Protein AF-A0A7S1FXY2-F1 (afdb_monomer)

Secondary structure (DSSP, 8-state):
-HHHHHHHHHHHHHHHHHHHHGGGT-HHHHHS--TTTTTTTTTSTT------------------HHHHHHHHHHHHHHHHHHHHHHHHHHHHHHHHHHHHHHHHHHHHHHS---TTHHHHHHHHHHHHHHHHHHTTS-HHHHHHHHHHHHHHHHHHHHHHHHHHHHT--HHHHHHHHHHHHHHHHHHHHHHHHHHHHHHHHHHHHHHHHH-TTS--SS-HHHHHHHHHHHHTHHHHHHHHHHHHS-TTTHHHHHHHHHHHHHHHHHHHHHHHHHHHHHHHHHHHHT--

pLDDT: mean 75.74, std 15.09, range [27.36, 92.62]

InterPro domains:
  IPR008537 Protein of unknown function DUF819 [PF05684] (66-279)
  IPR008537 Protein of unknown function DUF819 [PTHR34289] (3-278)

Structure (mmCIF, N/CA/C/O backbone):
data_AF-A0A7S1FXY2-F1
#
_entry.id   AF-A0A7S1FXY2-F1
#
loop_
_atom_site.group_PDB
_atom_site.id
_atom_site.type_symbol
_atom_site.label_atom_id
_atom_site.label_alt_id
_atom_site.label_comp_id
_atom_site.label_asym_id
_atom_site.label_entity_id
_atom_site.label_seq_id
_atom_site.pdbx_PDB_ins_code
_atom_site.Cartn_x
_atom_site.Cartn_y
_atom_site.Cartn_z
_atom_site.occupancy
_atom_site.B_iso_or_equiv
_atom_site.auth_seq_id
_atom_site.auth_comp_id
_atom_site.auth_asym_id
_atom_site.auth_atom_id
_atom_site.pdbx_PDB_model_num
ATOM 1 N N . MET A 1 1 ? -7.552 -3.890 20.980 1.00 56.50 1 MET A N 1
ATOM 2 C CA . MET A 1 1 ? -7.902 -3.467 19.602 1.00 56.50 1 MET A CA 1
ATOM 3 C C . MET A 1 1 ? -6.697 -3.586 18.676 1.00 56.50 1 MET A C 1
ATOM 5 O O . MET A 1 1 ? -6.728 -4.483 17.852 1.00 56.50 1 MET A O 1
ATOM 9 N N . ALA A 1 2 ? -5.612 -2.818 18.868 1.00 64.19 2 ALA A N 1
ATOM 10 C CA . ALA A 1 2 ? -4.403 -2.902 18.023 1.00 64.19 2 ALA A CA 1
ATOM 11 C C . ALA A 1 2 ? -3.825 -4.329 17.881 1.00 64.19 2 ALA A C 1
ATOM 13 O O . ALA A 1 2 ? -3.488 -4.762 16.789 1.00 64.19 2 ALA A O 1
ATOM 14 N N . ALA A 1 3 ? -3.802 -5.105 18.967 1.00 67.31 3 ALA A N 1
ATOM 15 C CA . ALA A 1 3 ? -3.366 -6.501 18.939 1.00 67.31 3 ALA A CA 1
ATOM 16 C C . ALA A 1 3 ? -4.210 -7.419 18.034 1.00 67.31 3 ALA A C 1
ATOM 18 O O . ALA A 1 3 ? -3.674 -8.283 17.344 1.00 67.31 3 ALA A O 1
ATOM 19 N N . ALA A 1 4 ? -5.533 -7.230 18.035 1.00 70.31 4 ALA A N 1
ATOM 20 C CA . ALA A 1 4 ? -6.444 -8.019 17.211 1.00 70.31 4 ALA A CA 1
ATOM 21 C C . ALA A 1 4 ? -6.319 -7.627 15.734 1.00 70.31 4 ALA A C 1
ATOM 23 O O . ALA A 1 4 ? -6.354 -8.499 14.873 1.00 70.31 4 ALA A O 1
ATOM 24 N N . ASP A 1 5 ? -6.109 -6.338 15.462 1.00 72.62 5 ASP A N 1
ATOM 25 C CA . ASP A 1 5 ? -5.842 -5.816 14.121 1.00 72.62 5 ASP A CA 1
ATOM 26 C C . ASP A 1 5 ? -4.558 -6.421 13.528 1.00 72.62 5 ASP A C 1
ATOM 28 O O . ASP A 1 5 ? -4.585 -6.990 12.440 1.00 72.62 5 ASP A O 1
ATOM 32 N N . VAL A 1 6 ? -3.460 -6.452 14.295 1.00 76.31 6 VAL A N 1
ATOM 33 C CA . VAL A 1 6 ? -2.202 -7.095 13.866 1.00 76.31 6 VAL A CA 1
ATOM 34 C C . VAL A 1 6 ? -2.378 -8.598 13.617 1.00 76.31 6 VAL A C 1
ATOM 36 O O . VAL A 1 6 ? -1.889 -9.112 12.609 1.00 76.31 6 VAL A O 1
ATOM 39 N N . ALA A 1 7 ? -3.098 -9.313 14.489 1.00 74.81 7 ALA A N 1
ATOM 40 C CA . ALA A 1 7 ? -3.367 -10.740 14.302 1.00 74.81 7 ALA A CA 1
ATOM 41 C C . ALA A 1 7 ? -4.191 -11.011 13.031 1.00 74.81 7 ALA A C 1
ATOM 43 O O . ALA A 1 7 ? -3.878 -11.925 12.267 1.00 74.81 7 ALA A O 1
ATOM 44 N N . VAL A 1 8 ? -5.212 -10.193 12.762 1.00 79.19 8 VAL A N 1
ATOM 45 C CA . VAL A 1 8 ? -6.027 -10.321 11.548 1.00 79.19 8 VAL A CA 1
ATOM 46 C C . VAL A 1 8 ? -5.256 -9.915 10.299 1.00 79.19 8 VAL A C 1
ATOM 48 O O . VAL A 1 8 ? -5.368 -10.611 9.290 1.00 79.19 8 VAL A O 1
ATOM 51 N N . MET A 1 9 ? -4.404 -8.889 10.357 1.00 82.56 9 MET A N 1
ATOM 52 C CA . MET A 1 9 ? -3.484 -8.579 9.260 1.00 82.56 9 MET A CA 1
ATOM 53 C C . MET A 1 9 ? -2.541 -9.750 8.962 1.00 82.56 9 MET A C 1
ATOM 55 O O . MET A 1 9 ? -2.318 -10.062 7.795 1.00 82.56 9 MET A O 1
ATOM 59 N N . ALA A 1 10 ? -2.026 -10.449 9.978 1.00 80.12 10 ALA A N 1
ATOM 60 C CA . ALA A 1 10 ? -1.175 -11.623 9.773 1.00 80.12 10 ALA A CA 1
ATOM 61 C C . ALA A 1 10 ? -1.923 -12.769 9.066 1.00 80.12 10 ALA A C 1
ATOM 63 O O . ALA A 1 10 ? -1.402 -13.355 8.112 1.00 80.12 10 ALA A O 1
ATOM 64 N N . VAL A 1 11 ? -3.164 -13.054 9.478 1.00 82.00 11 VAL A N 1
ATOM 65 C CA . VAL A 1 11 ? -4.033 -14.039 8.805 1.00 82.00 11 VAL A CA 1
ATOM 66 C C . VAL A 1 11 ? -4.330 -13.608 7.368 1.00 82.00 11 VAL A C 1
ATOM 68 O O . VAL A 1 11 ? -4.217 -14.414 6.445 1.00 82.00 11 VAL A O 1
ATOM 71 N N . TYR A 1 12 ? -4.644 -12.331 7.158 1.00 86.56 12 TYR A N 1
ATOM 72 C CA . TYR A 1 12 ? -4.908 -11.761 5.842 1.00 86.56 12 TYR A CA 1
ATOM 73 C C . TYR A 1 12 ? -3.707 -11.876 4.895 1.00 86.56 12 TYR A C 1
ATOM 75 O O . TYR A 1 12 ? -3.854 -12.361 3.773 1.00 86.56 12 TYR A O 1
ATOM 83 N N . PHE A 1 13 ? -2.510 -11.482 5.336 1.00 83.56 13 PHE A N 1
ATOM 84 C CA . PHE A 1 13 ? -1.304 -11.600 4.518 1.00 83.56 13 PHE A CA 1
ATOM 85 C C . PHE A 1 13 ? -0.943 -13.057 4.235 1.00 83.56 13 PHE A C 1
ATOM 87 O O . PHE A 1 13 ? -0.515 -13.361 3.124 1.00 83.56 13 PHE A O 1
ATOM 94 N N . SER A 1 14 ? -1.174 -13.964 5.188 1.00 81.88 14 SER A N 1
ATOM 95 C CA . SER A 1 14 ? -0.994 -15.406 4.975 1.00 81.88 14 SER A CA 1
ATOM 96 C C . SER A 1 14 ? -1.958 -15.938 3.912 1.00 81.88 14 SER A C 1
ATOM 98 O O . SER A 1 14 ? -1.556 -16.696 3.033 1.00 81.88 14 SER A O 1
ATOM 100 N N . PHE A 1 15 ? -3.217 -15.494 3.942 1.00 83.50 15 PHE A N 1
ATOM 101 C CA . PHE A 1 15 ? -4.214 -15.830 2.927 1.00 83.50 15 PHE A CA 1
ATOM 102 C C . PHE A 1 15 ? -3.835 -15.287 1.543 1.00 83.50 15 PHE A C 1
ATOM 104 O O . PHE A 1 15 ? -3.885 -16.023 0.560 1.00 83.50 15 PHE A O 1
ATOM 111 N N . LEU A 1 16 ? -3.406 -14.025 1.457 1.00 82.19 16 LEU A N 1
ATOM 112 C CA . LEU A 1 16 ? -2.935 -13.431 0.205 1.00 82.19 16 LEU A CA 1
ATOM 113 C C . LEU A 1 16 ? -1.697 -14.141 -0.356 1.00 82.19 16 LEU A C 1
ATOM 115 O O . LEU A 1 16 ? -1.627 -14.361 -1.563 1.00 82.19 16 LEU A O 1
ATOM 119 N N . ALA A 1 17 ? -0.736 -14.497 0.498 1.00 80.06 17 ALA A N 1
ATOM 120 C CA . ALA A 1 17 ? 0.449 -15.248 0.097 1.00 80.06 17 ALA A CA 1
ATOM 121 C C . ALA A 1 17 ? 0.062 -16.633 -0.439 1.00 80.06 17 ALA A C 1
ATOM 123 O O . ALA A 1 17 ? 0.480 -17.005 -1.531 1.00 80.06 17 ALA A O 1
ATOM 124 N N . ALA A 1 18 ? -0.830 -17.342 0.260 1.00 81.44 18 ALA A N 1
ATOM 125 C CA . ALA A 1 18 ? -1.353 -18.621 -0.207 1.00 81.44 18 ALA A CA 1
ATOM 126 C C . ALA A 1 18 ? -2.061 -18.486 -1.566 1.00 81.44 18 ALA A C 1
ATOM 128 O O . ALA A 1 18 ? -1.833 -19.301 -2.456 1.00 81.44 18 ALA A O 1
ATOM 129 N N . LEU A 1 19 ? -2.885 -17.448 -1.762 1.00 79.00 19 LEU A N 1
ATOM 130 C CA . LEU A 1 19 ? -3.543 -17.185 -3.047 1.00 79.00 19 LEU A CA 1
ATOM 131 C C . LEU A 1 19 ? -2.552 -16.884 -4.178 1.00 79.00 19 LEU A C 1
ATOM 133 O O . LEU A 1 19 ? -2.785 -17.325 -5.305 1.00 79.00 19 LEU A O 1
ATOM 137 N N . ALA A 1 20 ? -1.465 -16.164 -3.888 1.00 76.50 20 ALA A N 1
ATOM 138 C CA . ALA A 1 20 ? -0.410 -15.887 -4.858 1.00 76.50 20 ALA A CA 1
ATOM 139 C C . ALA A 1 20 ? 0.317 -17.182 -5.274 1.00 76.50 20 ALA A C 1
ATOM 141 O O . ALA A 1 20 ? 0.489 -17.434 -6.469 1.00 76.50 20 ALA A O 1
ATOM 142 N N . ASP A 1 21 ? 0.660 -18.037 -4.304 1.00 74.25 21 ASP A N 1
ATOM 143 C CA . ASP A 1 21 ? 1.382 -19.298 -4.529 1.00 74.25 21 ASP A CA 1
ATOM 144 C C . ASP A 1 21 ? 0.519 -20.369 -5.217 1.00 74.25 21 ASP A C 1
ATOM 146 O O . ASP A 1 21 ? 0.995 -21.121 -6.070 1.00 74.25 21 ASP A O 1
ATOM 150 N N . LEU A 1 22 ? -0.788 -20.400 -4.937 1.00 71.62 22 LEU A N 1
ATOM 151 C CA . LEU A 1 22 ? -1.767 -21.286 -5.588 1.00 71.62 22 LEU A CA 1
ATOM 152 C C . LEU A 1 22 ? -2.023 -20.934 -7.072 1.00 71.62 22 LEU A C 1
ATOM 154 O O . LEU A 1 22 ? -2.871 -21.547 -7.734 1.00 71.62 22 LEU A O 1
ATOM 158 N N . GLY A 1 23 ? -1.295 -19.953 -7.612 1.00 56.69 23 GLY A N 1
ATOM 159 C CA . GLY A 1 23 ? -1.548 -19.287 -8.880 1.00 56.69 23 GLY A CA 1
ATOM 160 C C . GLY A 1 23 ? -1.707 -20.194 -10.102 1.00 56.69 23 GLY A C 1
ATOM 161 O O . GLY A 1 23 ? -2.499 -19.867 -10.973 1.00 56.69 23 GLY A O 1
ATOM 162 N N . ASN A 1 24 ? -1.055 -21.351 -10.218 1.00 55.84 24 ASN A N 1
ATOM 163 C CA . ASN A 1 24 ? -1.134 -22.114 -11.477 1.00 55.84 24 ASN A CA 1
ATOM 164 C C . ASN A 1 24 ? -2.279 -23.138 -11.578 1.00 55.84 24 ASN A C 1
ATOM 166 O O . ASN A 1 24 ? -2.539 -23.612 -12.682 1.00 55.84 24 ASN A O 1
ATOM 170 N N . SER A 1 25 ? -3.003 -23.456 -10.498 1.00 57.97 25 SER A N 1
ATOM 171 C CA . SER A 1 25 ? -4.079 -24.469 -10.536 1.00 57.97 25 SER A CA 1
ATOM 172 C C . SER A 1 25 ? -5.387 -24.060 -9.855 1.00 57.97 25 SER A C 1
ATOM 174 O O . SER A 1 25 ? -6.361 -24.818 -9.892 1.00 57.97 25 SER A O 1
ATOM 176 N N . SER A 1 26 ? -5.455 -22.872 -9.246 1.00 67.31 26 SER A N 1
ATOM 177 C CA . SER A 1 26 ? -6.605 -22.505 -8.422 1.00 67.31 26 SER A CA 1
ATOM 178 C C . SER A 1 26 ? -7.858 -22.160 -9.235 1.00 67.31 26 SER A C 1
ATOM 180 O O . SER A 1 26 ? -7.823 -21.521 -10.290 1.00 67.31 26 SER A O 1
ATOM 182 N N . VAL A 1 27 ? -9.013 -22.546 -8.684 1.00 78.00 27 VAL A N 1
ATOM 183 C CA . VAL A 1 27 ? -10.352 -22.170 -9.168 1.00 78.00 27 VAL A CA 1
ATOM 184 C C . VAL A 1 27 ? -10.487 -20.646 -9.310 1.00 78.00 27 VAL A C 1
ATOM 186 O O . VAL A 1 27 ? -11.163 -20.172 -10.219 1.00 78.00 27 VAL A O 1
ATOM 189 N N . TRP A 1 28 ? -9.779 -19.872 -8.486 1.00 72.88 28 TRP A N 1
ATOM 190 C CA . TRP A 1 28 ? -9.808 -18.411 -8.506 1.00 72.88 28 TRP A CA 1
ATOM 191 C C . TRP A 1 28 ? -9.278 -17.801 -9.805 1.00 72.88 28 TRP A C 1
ATOM 193 O O . TRP A 1 28 ? -9.882 -16.848 -10.286 1.00 72.88 28 TRP A O 1
ATOM 203 N N . ARG A 1 29 ? -8.248 -18.374 -10.447 1.00 75.38 29 ARG A N 1
ATOM 204 C CA . ARG A 1 29 ? -7.817 -17.900 -11.779 1.00 75.38 29 ARG A CA 1
ATOM 205 C C . ARG A 1 29 ? -8.804 -18.242 -12.891 1.00 75.38 29 ARG A C 1
ATOM 207 O O . ARG A 1 29 ? -8.856 -17.530 -13.886 1.00 75.38 29 ARG A O 1
ATOM 214 N N . LYS A 1 30 ? -9.609 -19.299 -12.733 1.00 77.56 30 LYS A N 1
ATOM 215 C CA . LYS A 1 30 ? -10.699 -19.591 -13.682 1.00 77.56 30 LYS A CA 1
ATOM 216 C C . LYS A 1 30 ? -11.820 -18.560 -13.574 1.00 77.56 30 LYS A C 1
ATOM 218 O O . LYS A 1 30 ? -12.432 -18.222 -14.580 1.00 77.56 30 LYS A O 1
ATOM 223 N N . VAL A 1 31 ? -12.080 -18.073 -12.361 1.00 80.12 31 VAL A N 1
ATOM 224 C CA . VAL A 1 31 ? -13.088 -17.038 -12.098 1.00 80.12 31 VAL A CA 1
ATOM 225 C C . VAL A 1 31 ? -12.573 -15.645 -12.484 1.00 80.12 31 VAL A C 1
ATOM 227 O O . VAL A 1 31 ? -13.327 -14.851 -13.040 1.00 80.12 31 VAL A O 1
ATOM 230 N N . PHE A 1 32 ? -11.287 -15.369 -12.251 1.00 81.00 32 PHE A N 1
ATOM 231 C CA . PHE A 1 32 ? -10.629 -14.096 -12.553 1.00 81.00 32 PHE A CA 1
ATOM 232 C C . PHE A 1 32 ? -9.363 -14.316 -13.394 1.00 81.00 32 PHE A C 1
ATOM 234 O O . PHE A 1 32 ? -8.250 -14.311 -12.858 1.00 81.00 32 PHE A O 1
ATOM 241 N N . PRO A 1 33 ? -9.505 -14.539 -14.711 1.00 72.38 33 PRO A N 1
ATOM 242 C CA . PRO A 1 33 ? -8.352 -14.729 -15.576 1.00 72.38 33 PRO A CA 1
ATOM 243 C C . PRO A 1 33 ? -7.554 -13.423 -15.691 1.00 72.38 33 PRO A C 1
ATOM 245 O O . PRO A 1 33 ? -8.108 -12.384 -16.061 1.00 72.38 33 PRO A O 1
ATOM 248 N N . SER A 1 34 ? -6.255 -13.478 -15.370 1.00 66.56 34 SER A N 1
ATOM 249 C CA . SER A 1 34 ? -5.330 -12.354 -15.560 1.00 66.56 34 SER A CA 1
ATOM 250 C C . SER A 1 34 ? -5.111 -12.106 -17.055 1.00 66.56 34 SER A C 1
ATOM 252 O O . SER A 1 34 ? -4.724 -13.009 -17.799 1.00 66.56 34 SER A O 1
ATOM 254 N N . PHE A 1 35 ? -5.298 -10.856 -17.484 1.00 58.81 35 PHE A N 1
ATOM 255 C CA . PHE A 1 35 ? -5.222 -10.425 -18.888 1.00 58.81 35 PHE A CA 1
ATOM 256 C C . PHE A 1 35 ? -3.822 -10.616 -19.517 1.00 58.81 35 PHE A C 1
ATOM 258 O O . PHE A 1 35 ? -3.664 -10.619 -20.731 1.00 58.81 35 PHE A O 1
ATOM 265 N N . SER A 1 36 ? -2.782 -10.820 -18.701 1.00 51.06 36 SER A N 1
ATOM 266 C CA . SER A 1 36 ? -1.381 -10.842 -19.146 1.00 51.06 36 SER A CA 1
ATOM 267 C C . SER A 1 36 ? -0.862 -12.214 -19.614 1.00 51.06 36 SER A C 1
ATOM 269 O O . SER A 1 36 ? 0.249 -12.287 -20.138 1.00 51.06 36 SER A O 1
ATOM 271 N N . GLN A 1 37 ? -1.605 -13.316 -19.440 1.00 47.09 37 GLN A N 1
ATOM 272 C CA . GLN A 1 37 ? -0.985 -14.646 -19.552 1.00 47.09 37 GLN A CA 1
ATOM 273 C C . GLN A 1 37 ? -0.924 -15.244 -20.971 1.00 47.09 37 GLN A C 1
ATOM 275 O O . GLN A 1 37 ? -0.043 -16.072 -21.211 1.00 47.09 37 GLN A O 1
ATOM 280 N N . ASN A 1 38 ? -1.777 -14.820 -21.912 1.00 41.28 38 ASN A N 1
ATOM 281 C CA . ASN A 1 38 ? -1.878 -15.486 -23.222 1.00 41.28 38 ASN A CA 1
ATOM 282 C C . ASN A 1 38 ? -1.168 -14.766 -24.380 1.00 41.28 38 ASN A C 1
ATOM 284 O O . ASN A 1 38 ? -0.572 -15.451 -25.207 1.00 41.28 38 ASN A O 1
ATOM 288 N N . ASP A 1 39 ? -1.102 -13.433 -24.405 1.00 42.19 39 ASP A N 1
ATOM 289 C CA . ASP A 1 39 ? -0.540 -12.732 -25.577 1.00 42.19 39 ASP A CA 1
ATOM 290 C C . ASP A 1 39 ? 0.989 -12.543 -25.519 1.00 42.19 39 ASP A C 1
ATOM 292 O O . ASP A 1 39 ? 1.649 -12.416 -26.549 1.00 42.19 39 ASP A O 1
ATOM 296 N N . ALA A 1 40 ? 1.596 -12.583 -24.325 1.00 41.84 40 ALA A N 1
ATOM 297 C CA . ALA A 1 40 ? 3.043 -12.387 -24.165 1.00 41.84 40 ALA A CA 1
ATOM 298 C C . ALA A 1 40 ? 3.857 -13.697 -24.182 1.00 41.84 40 ALA A C 1
ATOM 300 O O . ALA A 1 40 ? 5.039 -13.690 -24.529 1.00 41.84 40 ALA A O 1
ATOM 301 N N . ARG A 1 41 ? 3.253 -14.843 -23.831 1.00 37.78 41 ARG A N 1
ATOM 302 C CA . ARG A 1 41 ? 3.977 -16.128 -23.758 1.00 37.78 41 ARG A CA 1
ATOM 303 C C . ARG A 1 41 ? 4.243 -16.776 -25.116 1.00 37.78 41 ARG A C 1
ATOM 305 O O . ARG A 1 41 ? 5.194 -17.545 -25.209 1.00 37.78 41 ARG A O 1
ATOM 312 N N . GLN A 1 42 ? 3.487 -16.442 -26.163 1.00 39.34 42 GLN A N 1
ATOM 313 C CA . GLN A 1 42 ? 3.766 -16.963 -27.507 1.00 39.34 42 GLN A CA 1
ATOM 314 C C . GLN A 1 42 ? 4.912 -16.242 -28.233 1.00 39.34 42 GLN A C 1
ATOM 316 O O . GLN A 1 42 ? 5.473 -16.817 -29.158 1.00 39.34 42 GLN A O 1
ATOM 321 N N . ASN A 1 43 ? 5.338 -15.057 -27.777 1.00 34.12 43 ASN A N 1
ATOM 322 C CA . ASN A 1 43 ? 6.352 -14.264 -28.489 1.00 34.12 43 ASN A CA 1
ATOM 323 C C . ASN A 1 43 ? 7.726 -14.185 -27.796 1.00 34.12 43 ASN A C 1
ATOM 325 O O . ASN A 1 43 ? 8.661 -13.642 -28.375 1.00 34.12 43 ASN A O 1
ATOM 329 N N . VAL A 1 44 ? 7.888 -14.731 -26.581 1.00 44.12 44 VAL A N 1
ATOM 330 C CA . VAL A 1 44 ? 9.152 -14.630 -25.808 1.00 44.12 44 VAL A CA 1
ATOM 331 C C . VAL A 1 44 ? 9.855 -15.985 -25.615 1.00 44.12 44 VAL A C 1
ATOM 333 O O . VAL A 1 44 ? 10.980 -16.047 -25.125 1.00 44.12 44 VAL A O 1
ATOM 336 N N . SER A 1 45 ? 9.265 -17.093 -26.072 1.00 36.62 45 SER A N 1
ATOM 337 C CA . SER A 1 45 ? 9.838 -18.439 -25.901 1.00 36.62 45 SER A CA 1
ATOM 338 C C . SER A 1 45 ? 10.807 -18.864 -27.017 1.00 36.62 45 SER A C 1
ATOM 340 O O . SER A 1 45 ? 10.834 -20.031 -27.391 1.00 36.62 45 SER A O 1
ATOM 342 N N . GLN A 1 46 ? 11.621 -17.942 -27.552 1.00 37.31 46 GLN A N 1
ATOM 343 C CA . GLN A 1 46 ? 12.664 -18.323 -28.518 1.00 37.31 46 GLN A CA 1
ATOM 344 C C . GLN A 1 46 ? 14.067 -17.741 -28.330 1.00 37.31 46 GLN A C 1
ATOM 346 O O . GLN A 1 46 ? 14.936 -18.164 -29.074 1.00 37.31 46 GLN A O 1
ATOM 351 N N . ASN A 1 47 ? 14.364 -16.868 -27.358 1.00 35.78 47 ASN A N 1
ATOM 352 C CA . ASN A 1 47 ? 15.746 -16.372 -27.194 1.00 35.78 47 ASN A CA 1
ATOM 353 C C . ASN A 1 47 ? 16.105 -15.981 -25.749 1.00 35.78 47 ASN A C 1
ATOM 355 O O . ASN A 1 47 ? 16.447 -14.832 -25.472 1.00 35.78 47 ASN A O 1
ATOM 359 N N . VAL A 1 48 ? 16.071 -16.934 -24.818 1.00 33.03 48 VAL A N 1
ATOM 360 C CA . VAL A 1 48 ? 16.813 -16.798 -23.554 1.00 33.03 48 VAL A CA 1
ATOM 361 C C . VAL A 1 48 ? 17.723 -18.018 -23.426 1.00 33.03 48 VAL A C 1
ATOM 363 O O . VAL A 1 48 ? 17.201 -19.122 -23.286 1.00 33.03 48 VAL A O 1
ATOM 366 N N . PRO A 1 49 ? 19.057 -17.862 -23.508 1.00 32.59 49 PRO A N 1
ATOM 367 C CA . PRO A 1 49 ? 19.966 -18.958 -23.222 1.00 32.59 49 PRO A CA 1
ATOM 368 C C . PRO A 1 49 ? 19.817 -19.357 -21.754 1.00 32.59 49 PRO A C 1
ATOM 370 O O . PRO A 1 49 ? 19.929 -18.518 -20.855 1.00 32.59 49 PRO A O 1
ATOM 373 N N . GLU A 1 50 ? 19.572 -20.644 -21.522 1.00 28.28 50 GLU A N 1
ATOM 374 C CA . GLU A 1 50 ? 19.724 -21.282 -20.222 1.00 28.28 50 GLU A CA 1
ATOM 375 C C . GLU A 1 50 ? 21.162 -21.075 -19.737 1.00 28.28 50 GLU A C 1
ATOM 377 O O . GLU A 1 50 ? 22.108 -21.665 -20.256 1.00 28.28 50 GLU A O 1
ATOM 382 N N . VAL A 1 51 ? 21.342 -20.244 -18.709 1.00 32.03 51 VAL A N 1
ATOM 383 C CA . VAL A 1 51 ? 22.567 -20.249 -17.903 1.00 32.03 51 VAL A CA 1
ATOM 384 C C . VAL A 1 51 ? 22.452 -21.431 -16.940 1.00 32.03 51 VAL A C 1
ATOM 386 O O . VAL A 1 51 ? 22.151 -21.283 -15.757 1.00 32.03 51 VAL A O 1
ATOM 389 N N . GLY A 1 52 ? 22.613 -22.628 -17.503 1.00 27.36 52 GLY A N 1
ATOM 390 C CA . GLY A 1 52 ? 22.855 -23.867 -16.780 1.00 27.36 52 GLY A CA 1
ATOM 391 C C . GLY A 1 52 ? 24.328 -23.932 -16.398 1.00 27.36 52 GLY A C 1
ATOM 392 O O . GLY A 1 52 ? 25.210 -23.874 -17.255 1.00 27.36 52 GLY A O 1
ATOM 393 N N . GLY A 1 53 ? 24.596 -23.998 -15.097 1.00 31.80 53 GLY A N 1
ATOM 394 C CA . GLY A 1 53 ? 25.941 -24.134 -14.565 1.00 31.80 53 GLY A CA 1
ATOM 395 C C . GLY A 1 53 ? 26.565 -25.470 -14.953 1.00 31.80 53 GLY A C 1
ATOM 396 O O . GLY A 1 53 ? 26.053 -26.516 -14.581 1.00 31.80 53 GLY A O 1
ATOM 397 N N . ASN A 1 54 ? 27.715 -25.398 -15.619 1.00 27.81 54 ASN A N 1
ATOM 398 C CA . ASN A 1 54 ? 28.752 -26.421 -15.590 1.00 27.81 54 ASN A CA 1
ATOM 399 C C . ASN A 1 54 ? 30.061 -25.719 -15.216 1.00 27.81 54 ASN A C 1
ATOM 401 O O . ASN A 1 54 ? 30.743 -25.129 -16.049 1.00 27.81 54 ASN A O 1
ATOM 405 N N . ILE A 1 55 ? 30.364 -25.734 -13.918 1.00 34.25 55 ILE A N 1
ATOM 406 C CA . ILE A 1 55 ? 31.670 -25.377 -13.369 1.00 34.25 55 ILE A CA 1
ATOM 407 C C . ILE A 1 55 ? 32.462 -26.678 -13.304 1.00 34.25 55 ILE A C 1
ATOM 409 O O . ILE A 1 55 ? 32.269 -27.427 -12.355 1.00 34.25 55 ILE A O 1
ATOM 413 N N . PHE A 1 56 ? 33.302 -26.950 -14.302 1.00 35.69 56 PHE A N 1
ATOM 414 C CA . PHE A 1 56 ? 34.628 -27.564 -14.140 1.00 35.69 56 PHE A CA 1
ATOM 415 C C . PHE A 1 56 ? 35.251 -27.791 -15.522 1.00 35.69 56 PHE A C 1
ATOM 417 O O . PHE A 1 56 ? 34.922 -28.770 -16.175 1.00 35.69 56 PHE A O 1
ATOM 424 N N . GLU A 1 57 ? 36.140 -26.893 -15.956 1.00 29.83 57 GLU A N 1
ATOM 425 C CA . GLU A 1 57 ? 37.350 -27.249 -16.717 1.00 29.83 57 GLU A CA 1
ATOM 426 C C . GLU A 1 57 ? 38.255 -26.020 -16.930 1.00 29.83 57 GLU A C 1
ATOM 428 O O . GLU A 1 57 ? 37.863 -25.019 -17.518 1.00 29.83 57 GLU A O 1
ATOM 433 N N . GLY A 1 58 ? 39.472 -26.119 -16.381 1.00 29.75 58 GLY A N 1
ATOM 434 C CA . GLY A 1 58 ? 40.730 -25.558 -16.887 1.00 29.75 58 GLY A CA 1
ATOM 435 C C . GLY A 1 58 ? 40.806 -24.096 -17.336 1.00 29.75 58 GLY A C 1
ATOM 436 O O . GLY A 1 58 ? 40.582 -23.798 -18.499 1.00 29.75 58 GLY A O 1
ATOM 437 N N . CYS A 1 59 ? 41.354 -23.226 -16.482 1.00 34.00 59 CYS A N 1
ATOM 438 C CA . CYS A 1 59 ? 42.683 -22.640 -16.721 1.00 34.00 59 CYS A CA 1
ATOM 439 C C . CYS A 1 59 ? 43.117 -21.862 -15.474 1.00 34.00 59 CYS A C 1
ATOM 441 O O . CYS A 1 59 ? 42.436 -20.929 -15.049 1.00 34.00 59 CYS A O 1
ATOM 443 N N . ALA A 1 60 ? 44.247 -22.240 -14.876 1.00 40.12 60 ALA A N 1
ATOM 444 C CA . ALA A 1 60 ? 44.878 -21.480 -13.804 1.00 40.12 60 ALA A CA 1
ATOM 445 C C . ALA A 1 60 ? 45.397 -20.147 -14.369 1.00 40.12 60 ALA A C 1
ATOM 447 O O . ALA A 1 60 ? 46.555 -20.027 -14.757 1.00 40.12 60 ALA A O 1
ATOM 448 N N . ALA A 1 61 ? 44.517 -19.151 -14.460 1.00 46.94 61 ALA A N 1
ATOM 449 C CA . ALA A 1 61 ? 44.920 -17.769 -14.631 1.00 46.94 61 ALA A CA 1
ATOM 450 C C . ALA A 1 61 ? 45.492 -17.305 -13.290 1.00 46.94 61 ALA A C 1
ATOM 452 O O . ALA A 1 61 ? 44.779 -17.226 -12.289 1.00 46.94 61 ALA A O 1
ATOM 453 N N . THR A 1 62 ? 46.794 -17.042 -13.259 1.00 46.72 62 THR A N 1
ATOM 454 C CA . THR A 1 62 ? 47.449 -16.290 -12.189 1.00 46.72 62 THR A CA 1
ATOM 455 C C . THR A 1 62 ? 46.730 -14.956 -12.035 1.00 46.72 62 THR A C 1
ATOM 457 O O . THR A 1 62 ? 46.952 -14.035 -12.815 1.00 46.72 62 THR A O 1
ATOM 460 N N . VAL A 1 63 ? 45.832 -14.882 -11.051 1.00 47.91 63 VAL A N 1
ATOM 461 C CA . VAL A 1 63 ? 45.191 -13.643 -10.612 1.00 47.91 63 VAL A CA 1
ATOM 462 C C . VAL A 1 63 ? 46.310 -12.722 -10.145 1.00 47.91 63 VAL A C 1
ATOM 464 O O . VAL A 1 63 ? 46.936 -12.966 -9.113 1.00 47.91 63 VAL A O 1
ATOM 467 N N . THR A 1 64 ? 46.612 -11.698 -10.936 1.00 54.53 64 THR A N 1
ATOM 468 C CA . THR A 1 64 ? 47.591 -10.687 -10.551 1.00 54.53 64 THR A CA 1
ATOM 469 C C . THR A 1 64 ? 47.004 -9.859 -9.409 1.00 54.53 64 THR A C 1
ATOM 471 O O . THR A 1 64 ? 45.798 -9.624 -9.315 1.00 54.53 64 THR A O 1
ATOM 474 N N . GLN A 1 65 ? 47.859 -9.415 -8.492 1.00 56.59 65 GLN A N 1
ATOM 475 C CA . GLN A 1 65 ? 47.457 -8.606 -7.339 1.00 56.59 65 GLN A CA 1
ATOM 476 C C . GLN A 1 65 ? 46.771 -7.283 -7.763 1.00 56.59 65 GLN A C 1
ATOM 478 O O . GLN A 1 65 ? 45.953 -6.741 -7.018 1.00 56.59 65 GLN A O 1
ATOM 483 N N . GLU A 1 66 ? 47.031 -6.813 -8.987 1.00 60.22 66 GLU A N 1
ATOM 484 C CA . GLU A 1 66 ? 46.381 -5.657 -9.619 1.00 60.22 66 GLU A CA 1
ATOM 485 C C . GLU A 1 66 ? 44.916 -5.922 -10.020 1.00 60.22 66 GLU A C 1
ATOM 487 O O . GLU A 1 66 ? 44.065 -5.043 -9.856 1.00 60.22 66 GLU A O 1
ATOM 492 N N . ASP A 1 67 ? 44.572 -7.143 -10.441 1.00 62.47 67 ASP A N 1
ATOM 493 C CA . ASP A 1 67 ? 43.187 -7.529 -10.750 1.00 62.47 67 ASP A CA 1
ATOM 494 C C . ASP A 1 67 ? 42.319 -7.622 -9.486 1.00 62.47 67 ASP A C 1
ATOM 496 O O . ASP A 1 67 ? 41.116 -7.355 -9.519 1.00 62.47 67 ASP A O 1
ATOM 500 N N . VAL A 1 68 ? 42.920 -7.966 -8.343 1.00 65.56 68 VAL A N 1
ATOM 501 C CA . VAL A 1 68 ? 42.233 -7.956 -7.040 1.00 65.56 68 VAL A CA 1
ATOM 502 C C . VAL A 1 68 ? 42.039 -6.522 -6.547 1.00 65.56 68 VAL A C 1
ATOM 504 O O . VAL A 1 68 ? 40.955 -6.173 -6.078 1.00 65.56 68 VAL A O 1
ATOM 507 N N . ALA A 1 69 ? 43.053 -5.664 -6.690 1.00 66.94 69 ALA A N 1
ATOM 508 C CA . ALA A 1 69 ? 42.976 -4.263 -6.284 1.00 66.94 69 ALA A CA 1
ATOM 509 C C . ALA A 1 69 ? 41.944 -3.470 -7.107 1.00 66.94 69 ALA A C 1
ATOM 511 O O . ALA A 1 69 ? 41.160 -2.709 -6.536 1.00 66.94 69 ALA A O 1
ATOM 512 N N . SER A 1 70 ? 41.883 -3.687 -8.425 1.00 70.25 70 SER A N 1
ATOM 513 C CA . SER A 1 70 ? 40.904 -3.031 -9.304 1.00 70.25 70 SER A CA 1
ATOM 514 C C . SER A 1 70 ? 39.466 -3.487 -9.028 1.00 70.25 70 SER A C 1
ATOM 516 O O . SER A 1 70 ? 38.561 -2.652 -8.957 1.00 70.25 70 SER A O 1
ATOM 518 N N . LYS A 1 71 ? 39.245 -4.785 -8.771 1.00 72.31 71 LYS A N 1
ATOM 519 C CA . LYS A 1 71 ? 37.936 -5.321 -8.354 1.00 72.31 71 LYS A CA 1
ATOM 520 C C . LYS A 1 71 ? 37.492 -4.777 -6.998 1.00 72.31 71 LYS A C 1
ATOM 522 O O . LYS A 1 71 ? 36.331 -4.400 -6.848 1.00 72.31 71 LYS A O 1
ATOM 527 N N . ASN A 1 72 ? 38.407 -4.673 -6.036 1.00 76.38 72 ASN A N 1
ATOM 528 C CA . ASN A 1 72 ? 38.109 -4.096 -4.726 1.00 76.38 72 ASN A CA 1
ATOM 529 C C . ASN A 1 72 ? 37.776 -2.600 -4.829 1.00 76.38 72 ASN A C 1
ATOM 531 O O . ASN A 1 72 ? 36.819 -2.144 -4.208 1.00 76.38 72 ASN A O 1
ATOM 535 N N . ALA A 1 73 ? 38.504 -1.841 -5.653 1.00 75.31 73 ALA A N 1
ATOM 536 C CA . ALA A 1 73 ? 38.215 -0.427 -5.889 1.00 75.31 73 ALA A CA 1
ATOM 537 C C . ALA A 1 73 ? 36.839 -0.218 -6.548 1.00 75.31 73 ALA A C 1
ATOM 539 O O . ALA A 1 73 ? 36.087 0.670 -6.140 1.00 75.31 73 ALA A O 1
ATOM 540 N N . ALA A 1 74 ? 36.475 -1.064 -7.517 1.00 77.25 74 ALA A N 1
ATOM 541 C CA . ALA A 1 74 ? 35.156 -1.039 -8.147 1.00 77.25 74 ALA A CA 1
ATOM 542 C C . A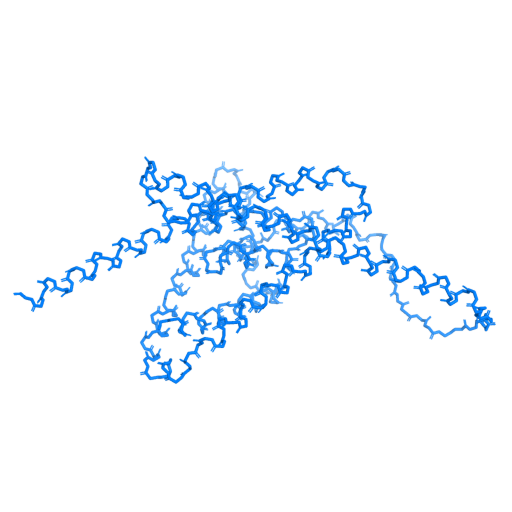LA A 1 74 ? 34.032 -1.365 -7.148 1.00 77.25 74 ALA A C 1
ATOM 544 O O . ALA A 1 74 ? 33.035 -0.647 -7.097 1.00 77.25 74 ALA A O 1
ATOM 545 N N . ALA A 1 75 ? 34.221 -2.377 -6.294 1.00 77.75 75 ALA A N 1
ATOM 546 C CA . ALA A 1 75 ? 33.248 -2.750 -5.265 1.00 77.75 75 ALA A CA 1
ATOM 547 C C . ALA A 1 75 ? 33.038 -1.641 -4.216 1.00 77.75 75 ALA A C 1
ATOM 549 O O . ALA A 1 75 ? 31.905 -1.357 -3.817 1.00 77.75 75 ALA A O 1
ATOM 550 N N . VAL A 1 76 ? 34.114 -0.967 -3.793 1.00 81.62 76 VAL A N 1
ATOM 551 C CA . VAL A 1 76 ? 34.028 0.189 -2.885 1.00 81.62 76 VAL A CA 1
ATOM 552 C C . VAL A 1 76 ? 33.290 1.347 -3.556 1.00 81.62 76 VAL A C 1
ATOM 554 O O . VAL A 1 76 ? 32.423 1.956 -2.934 1.00 81.62 76 VAL A O 1
ATOM 557 N N . CYS A 1 77 ? 33.581 1.631 -4.829 1.00 81.62 77 CYS A N 1
ATOM 558 C CA . CYS A 1 77 ? 32.896 2.679 -5.585 1.00 81.62 77 CYS A CA 1
ATOM 559 C C . CYS A 1 77 ? 31.390 2.401 -5.712 1.00 81.62 77 CYS A C 1
ATOM 561 O O . CYS A 1 77 ? 30.580 3.301 -5.483 1.00 81.62 77 CYS A O 1
ATOM 563 N N . ASP A 1 78 ? 31.012 1.153 -5.996 1.00 80.50 78 ASP A N 1
ATOM 564 C CA . ASP A 1 78 ? 29.611 0.739 -6.068 1.00 80.50 78 ASP A CA 1
ATOM 565 C C . ASP A 1 78 ? 28.911 0.882 -4.707 1.00 80.50 78 ASP A C 1
ATOM 567 O O . ASP A 1 78 ? 27.842 1.487 -4.637 1.00 80.50 78 ASP A O 1
ATOM 571 N N . THR A 1 79 ? 29.550 0.449 -3.616 1.00 83.50 79 THR A N 1
ATOM 572 C CA . THR A 1 79 ? 29.007 0.588 -2.250 1.00 83.50 79 THR A CA 1
ATOM 573 C C . THR A 1 79 ? 28.799 2.056 -1.868 1.00 83.50 79 THR A C 1
ATOM 575 O O . THR A 1 79 ? 27.753 2.436 -1.338 1.00 83.50 79 THR A O 1
ATOM 578 N N . VAL A 1 80 ? 29.784 2.912 -2.158 1.00 84.94 80 VAL A N 1
ATOM 579 C CA . VAL A 1 80 ? 29.699 4.356 -1.899 1.00 84.94 80 VAL A CA 1
ATOM 580 C C . VAL A 1 80 ? 28.555 4.967 -2.704 1.00 84.94 80 VAL A C 1
ATOM 582 O O . VAL A 1 80 ? 27.763 5.736 -2.161 1.00 84.94 80 VAL A O 1
ATOM 585 N N . LEU A 1 81 ? 28.423 4.608 -3.980 1.00 81.25 81 LEU A N 1
ATOM 586 C CA . LEU A 1 81 ? 27.357 5.112 -4.839 1.00 81.25 81 LEU A CA 1
ATOM 587 C C . LEU A 1 81 ? 25.966 4.674 -4.355 1.00 81.25 81 LEU A C 1
ATOM 589 O O . LEU A 1 81 ? 25.035 5.482 -4.365 1.00 81.25 81 LEU A O 1
ATOM 593 N N . GLU A 1 82 ? 25.820 3.427 -3.906 1.00 81.56 82 GLU A N 1
ATOM 594 C CA . GLU A 1 82 ? 24.578 2.925 -3.311 1.00 81.56 82 GLU A CA 1
ATOM 595 C C . GLU A 1 82 ? 24.216 3.703 -2.043 1.00 81.56 82 GLU A C 1
ATOM 597 O O . GLU A 1 82 ? 23.086 4.187 -1.926 1.00 81.56 82 GLU A O 1
ATOM 602 N N . LEU A 1 83 ? 25.181 3.924 -1.145 1.00 84.56 83 LEU A N 1
ATOM 603 C CA . LEU A 1 83 ? 24.983 4.708 0.074 1.00 84.56 83 LEU A CA 1
ATOM 604 C C . LEU A 1 83 ? 24.565 6.153 -0.230 1.00 84.56 83 LEU A C 1
ATOM 606 O O . LEU A 1 83 ? 23.626 6.671 0.379 1.00 84.56 83 LEU A O 1
ATOM 610 N N . TRP A 1 84 ? 25.210 6.799 -1.203 1.00 87.38 84 TRP A N 1
ATOM 611 C CA . TRP A 1 84 ? 24.823 8.135 -1.662 1.00 87.38 84 TRP A CA 1
ATOM 612 C C . TRP A 1 84 ? 23.406 8.160 -2.229 1.00 87.38 84 TRP A C 1
ATOM 614 O O . TRP A 1 84 ? 22.635 9.066 -1.915 1.00 87.38 84 TRP A O 1
ATOM 624 N N . SER A 1 85 ? 23.041 7.163 -3.036 1.00 82.56 85 SER A N 1
ATOM 625 C CA . SER A 1 85 ? 21.709 7.080 -3.637 1.00 82.56 85 SER A CA 1
ATOM 626 C C . SER A 1 85 ? 20.608 6.890 -2.586 1.00 82.56 85 SER A C 1
ATOM 628 O O . SER A 1 85 ? 19.589 7.581 -2.631 1.00 82.56 85 SER A O 1
ATOM 630 N N . ALA A 1 86 ? 20.852 6.040 -1.584 1.00 81.38 86 ALA A N 1
ATOM 631 C CA . ALA A 1 86 ? 19.973 5.839 -0.439 1.00 81.38 86 ALA A CA 1
ATOM 632 C C . ALA A 1 86 ? 19.829 7.119 0.396 1.00 81.38 86 ALA A C 1
ATOM 634 O O . ALA A 1 86 ? 18.715 7.523 0.730 1.00 81.38 86 ALA A O 1
ATOM 635 N N . THR A 1 87 ? 20.949 7.787 0.684 1.00 86.12 87 THR A N 1
ATOM 636 C CA . THR A 1 87 ? 20.982 9.027 1.472 1.00 86.12 87 THR A CA 1
ATOM 637 C C . THR A 1 87 ? 20.217 10.142 0.765 1.00 86.12 87 THR A C 1
ATOM 639 O O . THR A 1 87 ? 19.362 10.784 1.369 1.00 86.12 87 THR A O 1
ATOM 642 N N . LEU A 1 88 ? 20.453 10.329 -0.537 1.00 87.50 88 LEU A N 1
ATOM 643 C CA . LEU A 1 88 ? 19.728 11.305 -1.347 1.00 87.50 88 LEU A CA 1
ATOM 644 C C . LEU A 1 88 ? 18.224 11.006 -1.366 1.00 87.50 88 LEU A C 1
ATOM 646 O O . LEU A 1 88 ? 17.417 11.915 -1.179 1.00 87.50 88 LEU A O 1
ATOM 650 N N . GLY A 1 89 ? 17.847 9.739 -1.554 1.00 84.00 89 GLY A N 1
ATOM 651 C CA . GLY A 1 89 ? 16.455 9.300 -1.488 1.00 84.00 89 GLY A CA 1
ATOM 652 C C . GLY A 1 89 ? 15.795 9.637 -0.151 1.00 84.00 89 GLY A C 1
ATOM 653 O O . GLY A 1 89 ? 14.703 10.202 -0.128 1.00 84.00 89 GLY A O 1
ATOM 654 N N . LEU A 1 90 ? 16.485 9.380 0.962 1.00 85.88 90 LEU A N 1
ATOM 655 C CA . LEU A 1 90 ? 15.998 9.705 2.304 1.00 85.88 90 LEU A CA 1
ATOM 656 C C . LEU A 1 90 ? 15.852 11.207 2.533 1.00 85.88 90 LEU A C 1
ATOM 658 O O . LEU A 1 90 ? 14.824 11.641 3.050 1.00 85.88 90 LEU A O 1
ATOM 662 N N . CYS A 1 91 ? 16.832 12.008 2.111 1.00 89.44 91 CYS A N 1
ATOM 663 C CA . CYS A 1 91 ? 16.750 13.464 2.189 1.00 89.44 91 CYS A CA 1
ATOM 664 C C . CYS A 1 91 ? 15.548 14.004 1.401 1.00 89.44 91 CYS A C 1
ATOM 666 O O . CYS A 1 91 ? 14.848 14.894 1.884 1.00 89.44 91 CYS A O 1
ATOM 668 N N . LEU A 1 92 ? 15.272 13.446 0.217 1.00 87.81 92 LEU A N 1
ATOM 669 C CA . LEU A 1 92 ? 14.112 13.821 -0.592 1.00 87.81 92 LEU A CA 1
ATOM 670 C C . LEU A 1 92 ? 12.794 13.448 0.091 1.00 87.81 92 LEU A C 1
ATOM 672 O O . LEU A 1 92 ? 11.911 14.298 0.204 1.00 87.81 92 LEU A O 1
ATOM 676 N N . CYS A 1 93 ? 12.669 12.215 0.589 1.00 85.25 93 CYS A N 1
ATOM 677 C CA . CYS A 1 93 ? 11.490 11.781 1.339 1.00 85.25 93 CYS A CA 1
ATOM 678 C C . CYS A 1 93 ? 11.257 12.659 2.575 1.00 85.25 93 CYS A C 1
ATOM 680 O O . CYS A 1 93 ? 10.137 13.110 2.807 1.00 85.25 93 CYS A O 1
ATOM 682 N N . PHE A 1 94 ? 12.312 12.961 3.334 1.00 89.00 94 PHE A N 1
ATOM 683 C CA . PHE A 1 94 ? 12.231 13.842 4.494 1.00 89.00 94 PHE A CA 1
ATOM 684 C C . PHE A 1 94 ? 11.781 15.254 4.105 1.00 89.00 94 PHE A C 1
ATOM 686 O O . PHE A 1 94 ? 10.880 15.800 4.737 1.00 89.00 94 PHE A O 1
ATOM 693 N N . GLY A 1 95 ? 12.342 15.823 3.034 1.00 90.12 95 GLY A N 1
ATOM 694 C CA . GLY A 1 95 ? 11.928 17.126 2.513 1.00 90.12 95 GLY A CA 1
ATOM 695 C C . GLY A 1 95 ? 10.445 17.163 2.133 1.00 90.12 95 GLY A C 1
ATOM 696 O O . GLY A 1 95 ? 9.736 18.086 2.527 1.00 90.12 95 GLY A O 1
ATOM 697 N N . ILE A 1 96 ? 9.953 16.128 1.443 1.00 88.81 96 ILE A N 1
ATOM 698 C CA . ILE A 1 96 ? 8.532 15.988 1.083 1.00 88.81 96 ILE A CA 1
ATOM 699 C C . ILE A 1 96 ? 7.648 15.942 2.336 1.00 88.81 96 ILE A C 1
ATOM 701 O O . ILE A 1 96 ? 6.634 16.636 2.391 1.00 88.81 96 ILE A O 1
ATOM 705 N N . VAL A 1 97 ? 8.038 15.173 3.355 1.00 88.50 97 VAL A N 1
ATOM 706 C CA . VAL A 1 97 ? 7.296 15.082 4.622 1.00 88.50 97 VAL A CA 1
ATOM 707 C C . VAL A 1 97 ? 7.287 16.422 5.364 1.00 88.50 97 VAL A C 1
ATOM 709 O O . VAL A 1 97 ? 6.239 16.835 5.854 1.00 88.50 97 VAL A O 1
ATOM 712 N N . GLN A 1 98 ? 8.410 17.143 5.416 1.00 92.31 98 GLN A N 1
ATOM 713 C CA . GLN A 1 98 ? 8.462 18.459 6.063 1.00 92.31 98 GLN A CA 1
ATOM 714 C C . GLN A 1 98 ? 7.584 19.487 5.346 1.00 92.31 98 GLN A C 1
ATOM 716 O O . GLN A 1 98 ? 6.814 20.187 6.000 1.00 92.31 98 GLN A O 1
ATOM 721 N N . ILE A 1 99 ? 7.643 19.540 4.010 1.00 90.88 99 ILE A N 1
ATOM 722 C CA . ILE A 1 99 ? 6.761 20.398 3.206 1.00 90.88 99 ILE A CA 1
ATOM 723 C C . ILE A 1 99 ? 5.301 20.043 3.486 1.00 90.88 99 ILE A C 1
ATOM 725 O O . ILE A 1 99 ? 4.492 20.929 3.747 1.00 90.88 99 ILE A O 1
ATOM 729 N N . SER A 1 100 ? 4.978 18.752 3.493 1.00 88.88 100 SER A N 1
ATOM 730 C CA . SER A 1 100 ? 3.633 18.260 3.766 1.00 88.88 100 SER A CA 1
ATOM 731 C C . SER A 1 100 ? 3.108 18.698 5.141 1.00 88.88 100 SER A C 1
ATOM 733 O O . SER A 1 100 ? 2.009 19.243 5.237 1.00 88.88 100 SER A O 1
ATOM 735 N N . ASN A 1 101 ? 3.928 18.577 6.188 1.00 88.12 101 ASN A N 1
ATOM 736 C CA . ASN A 1 101 ? 3.582 19.023 7.540 1.00 88.12 101 ASN A CA 1
ATOM 737 C C . ASN A 1 101 ? 3.399 20.545 7.634 1.00 88.12 101 ASN A C 1
ATOM 739 O O . ASN A 1 101 ? 2.536 21.024 8.369 1.00 88.12 101 ASN A O 1
ATOM 743 N N . VAL A 1 102 ? 4.224 21.324 6.926 1.00 89.62 102 VAL A N 1
ATOM 744 C CA . VAL A 1 102 ? 4.091 22.789 6.881 1.00 89.62 102 VAL A CA 1
ATOM 745 C C . VAL A 1 102 ? 2.785 23.180 6.198 1.00 89.62 102 VAL A C 1
ATOM 747 O O . VAL A 1 102 ? 2.051 24.012 6.726 1.00 89.62 102 VAL A O 1
ATOM 750 N N . VAL A 1 103 ? 2.465 22.551 5.066 1.00 86.88 103 VAL A N 1
ATOM 751 C CA . VAL A 1 103 ? 1.208 22.788 4.349 1.00 86.88 103 VAL A CA 1
ATOM 752 C C . VAL A 1 103 ? 0.016 22.419 5.231 1.00 86.88 103 VAL A C 1
ATOM 754 O O . VAL A 1 103 ? -0.877 23.245 5.391 1.00 86.88 103 VAL A O 1
ATOM 757 N N . GLU A 1 104 ? 0.022 21.250 5.877 1.00 84.94 104 GLU A N 1
ATOM 758 C CA . GLU A 1 104 ? -1.055 20.848 6.791 1.00 84.94 104 GLU A CA 1
ATOM 759 C C . GLU A 1 104 ? -1.256 21.870 7.920 1.00 84.94 104 GLU A C 1
ATOM 761 O O . GLU A 1 104 ? -2.389 22.258 8.191 1.00 84.94 104 GLU A O 1
ATOM 766 N N . LYS A 1 105 ? -0.180 22.389 8.527 1.00 86.50 105 LYS A N 1
ATOM 767 C CA . LYS A 1 105 ? -0.272 23.427 9.571 1.00 86.50 105 LYS A CA 1
ATOM 768 C C . LYS A 1 105 ? -0.854 24.744 9.057 1.00 86.50 105 LYS A C 1
ATOM 770 O O . LYS A 1 105 ? -1.660 25.357 9.752 1.00 86.50 105 LYS A O 1
ATOM 775 N N . ILE A 1 106 ? -0.458 25.183 7.861 1.00 86.56 106 ILE A N 1
ATOM 776 C CA . ILE A 1 106 ? -0.984 26.411 7.245 1.00 86.56 106 ILE A CA 1
ATOM 777 C C . ILE A 1 106 ? -2.480 26.252 6.960 1.00 86.56 106 ILE A C 1
ATOM 779 O O . ILE A 1 106 ? -3.272 27.128 7.306 1.00 86.56 106 ILE A O 1
ATOM 783 N N . PHE A 1 107 ? -2.880 25.118 6.378 1.00 83.62 107 PHE A N 1
ATOM 784 C CA . PHE A 1 107 ? -4.281 24.843 6.071 1.00 83.62 107 PHE A CA 1
ATOM 785 C C . PHE A 1 107 ? -5.125 24.637 7.326 1.00 83.62 107 PHE A C 1
ATOM 787 O O . PHE A 1 107 ? -6.232 25.154 7.371 1.00 83.62 107 PHE A O 1
ATOM 794 N N . ALA A 1 108 ? -4.610 23.974 8.363 1.00 81.19 108 ALA A N 1
ATOM 795 C CA . ALA A 1 108 ? -5.314 23.827 9.636 1.00 81.19 108 ALA A CA 1
ATOM 796 C C . ALA A 1 108 ? -5.523 25.169 10.363 1.00 81.19 108 ALA A C 1
ATOM 798 O O . ALA A 1 108 ? -6.473 25.307 11.127 1.00 81.19 108 ALA A O 1
ATOM 799 N N . GLY A 1 109 ? -4.644 26.155 10.138 1.00 76.69 109 GLY A N 1
ATOM 800 C CA . GLY A 1 109 ? -4.791 27.506 10.684 1.00 76.69 109 GLY A CA 1
ATOM 801 C C . GLY A 1 109 ? -5.765 28.399 9.906 1.00 76.69 109 GLY A C 1
ATOM 802 O O . GLY A 1 109 ? -6.328 29.324 10.485 1.00 76.69 109 GLY A O 1
ATOM 803 N N . ALA A 1 110 ? -5.968 28.136 8.611 1.00 75.56 110 ALA A N 1
ATOM 804 C CA . ALA A 1 110 ? -6.799 28.959 7.725 1.00 75.56 110 ALA A CA 1
ATOM 805 C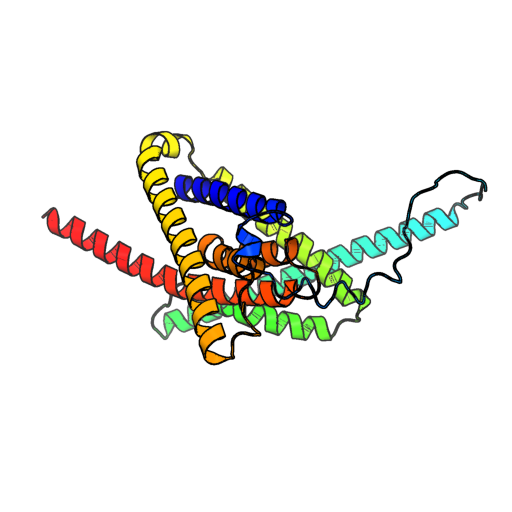 C . ALA A 1 110 ? -8.165 28.333 7.375 1.00 75.56 110 ALA A C 1
ATOM 807 O O . ALA A 1 110 ? -9.106 29.053 7.050 1.00 75.56 110 ALA A O 1
ATOM 808 N N . PHE A 1 111 ? -8.283 27.006 7.433 1.00 69.88 111 PHE A N 1
ATOM 809 C CA . PHE A 1 111 ? -9.443 26.212 7.028 1.00 69.88 111 PHE A CA 1
ATOM 810 C C . PHE A 1 111 ? -9.698 25.057 8.013 1.00 69.88 111 PHE A C 1
ATOM 812 O O . PHE A 1 111 ? -8.924 24.807 8.934 1.00 69.88 111 PHE A O 1
ATOM 819 N N . ILE A 1 112 ? -10.809 24.338 7.818 1.00 74.50 112 ILE A N 1
ATOM 820 C CA . ILE A 1 112 ? -11.148 23.125 8.576 1.00 74.50 112 ILE A CA 1
ATOM 821 C C . ILE A 1 112 ? -9.982 22.129 8.475 1.00 74.50 112 ILE A C 1
ATOM 823 O O . ILE A 1 112 ? -9.581 21.753 7.374 1.00 74.50 112 ILE A O 1
ATOM 827 N N . SER A 1 113 ? -9.454 21.694 9.622 1.00 73.19 113 SER A N 1
ATOM 828 C CA . SER A 1 113 ? -8.431 20.647 9.692 1.00 73.19 113 SER A CA 1
ATOM 829 C C . SER A 1 113 ? -9.004 19.337 9.151 1.00 73.19 113 SER A C 1
ATOM 831 O O . SER A 1 113 ? -9.925 18.772 9.744 1.00 73.19 113 SER A O 1
ATOM 833 N N . ILE A 1 114 ? -8.493 18.876 8.006 1.00 71.88 114 ILE A N 1
ATOM 834 C CA . ILE A 1 114 ? -8.860 17.587 7.413 1.00 71.88 114 ILE A CA 1
ATOM 835 C C . ILE A 1 114 ? -7.787 16.569 7.817 1.00 71.88 114 ILE A C 1
ATOM 837 O O . ILE A 1 114 ? -6.660 16.657 7.319 1.00 71.88 114 ILE A O 1
ATOM 841 N N . PRO A 1 115 ? -8.109 15.591 8.682 1.00 69.50 115 PRO A N 1
ATOM 842 C CA . PRO A 1 115 ? -7.167 14.546 9.060 1.00 69.50 115 PRO A CA 1
ATOM 843 C C . PRO A 1 115 ? -6.649 13.792 7.830 1.00 69.50 115 PRO A C 1
ATOM 845 O O . PRO A 1 115 ? -7.431 13.356 6.986 1.00 69.50 115 PRO A O 1
ATOM 848 N N . GLY A 1 116 ? -5.329 13.618 7.734 1.00 70.62 116 GLY A N 1
ATOM 849 C CA . GLY A 1 116 ? -4.696 12.871 6.639 1.00 70.62 116 GLY A CA 1
ATOM 850 C C . GLY A 1 116 ? -4.355 13.703 5.398 1.00 70.62 116 GLY A C 1
ATOM 851 O O . GLY A 1 116 ? -3.926 13.139 4.389 1.00 70.62 116 GLY A O 1
ATOM 852 N N . MET A 1 117 ? -4.487 15.034 5.459 1.00 79.19 117 MET A N 1
ATOM 853 C CA . MET A 1 117 ? -4.060 15.928 4.377 1.00 79.19 117 MET A CA 1
ATOM 854 C C . MET A 1 117 ? -2.561 15.787 4.077 1.00 79.19 117 MET A C 1
ATOM 856 O O . MET A 1 117 ? -2.171 15.752 2.908 1.00 79.19 117 MET A O 1
ATOM 860 N N . SER A 1 118 ? -1.719 15.629 5.102 1.00 81.50 118 SER A N 1
ATOM 861 C CA . SER A 1 118 ? -0.284 15.423 4.894 1.00 81.50 118 SER A CA 1
ATOM 862 C C . SER A 1 118 ? 0.026 14.134 4.136 1.00 81.50 118 SER A C 1
ATOM 864 O O . SER A 1 118 ? 0.882 14.115 3.248 1.00 81.50 118 SER A O 1
ATOM 866 N N . THR A 1 119 ? -0.698 13.053 4.419 1.00 77.81 119 THR A N 1
ATOM 867 C CA . THR A 1 119 ? -0.557 11.786 3.693 1.00 77.81 119 THR A CA 1
ATOM 868 C C . THR A 1 119 ? -0.942 11.944 2.221 1.00 77.81 119 THR A C 1
ATOM 870 O O . THR A 1 119 ? -0.225 11.455 1.348 1.00 77.81 119 THR A O 1
ATOM 873 N N . MET A 1 120 ? -2.014 12.692 1.931 1.00 77.94 120 MET A N 1
ATOM 874 C CA . MET A 1 120 ? -2.423 13.013 0.559 1.00 77.94 120 MET A CA 1
ATOM 875 C C . MET A 1 120 ? -1.346 13.810 -0.187 1.00 77.94 120 MET A C 1
ATOM 877 O O . MET A 1 120 ? -0.986 13.468 -1.313 1.00 77.94 120 MET A O 1
ATOM 881 N N . ILE A 1 121 ? -0.789 14.844 0.449 1.00 84.44 121 ILE A N 1
ATOM 882 C CA . ILE A 1 121 ? 0.274 15.665 -0.142 1.00 84.44 121 ILE A CA 1
ATOM 883 C C . ILE A 1 121 ? 1.512 14.815 -0.420 1.00 84.44 121 ILE A C 1
ATOM 885 O O . ILE A 1 121 ? 2.067 14.898 -1.513 1.00 84.44 121 ILE A O 1
ATOM 889 N N . VAL A 1 122 ? 1.923 13.958 0.521 1.00 84.12 122 VAL A N 1
ATOM 890 C CA . VAL A 1 122 ? 3.053 13.038 0.317 1.00 84.12 122 VAL A CA 1
ATOM 891 C C . VAL A 1 122 ? 2.783 12.119 -0.874 1.00 84.12 122 VAL A C 1
ATOM 893 O O . VAL A 1 122 ? 3.657 11.967 -1.727 1.00 84.12 122 VAL A O 1
A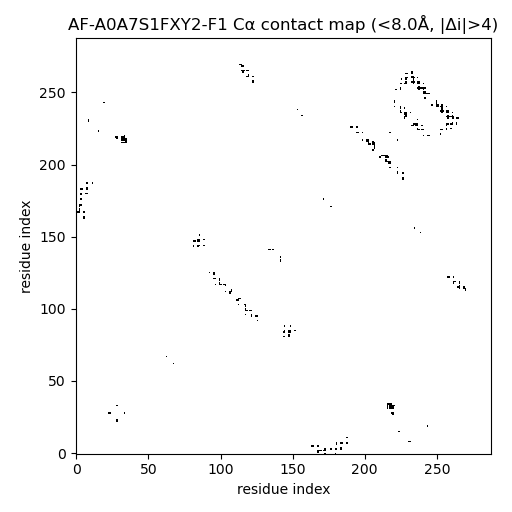TOM 896 N N . ALA A 1 123 ? 1.583 11.549 -0.982 1.00 78.19 123 ALA A N 1
ATOM 897 C CA . ALA A 1 123 ? 1.221 10.632 -2.060 1.00 78.19 123 ALA A CA 1
ATOM 898 C C . ALA A 1 123 ? 1.217 11.272 -3.452 1.00 78.19 123 ALA A C 1
ATOM 900 O O . ALA A 1 123 ? 1.569 10.611 -4.425 1.00 78.19 123 ALA A O 1
ATOM 901 N N . VAL A 1 124 ? 0.840 12.549 -3.552 1.00 81.19 124 VAL A N 1
ATOM 902 C CA . VAL A 1 124 ? 0.838 13.294 -4.820 1.00 81.19 124 VAL A CA 1
ATOM 903 C C . VAL A 1 124 ? 2.231 13.833 -5.142 1.00 81.19 124 VAL A C 1
ATOM 905 O O . VAL A 1 124 ? 2.700 13.726 -6.275 1.00 81.19 124 VAL A O 1
ATOM 908 N N . LEU A 1 125 ? 2.923 14.396 -4.151 1.00 84.12 125 LEU A N 1
ATOM 909 C CA . LEU A 1 125 ? 4.204 15.064 -4.358 1.00 84.12 125 LEU A CA 1
ATOM 910 C C . LEU A 1 125 ? 5.338 14.065 -4.613 1.00 84.12 125 LEU A C 1
ATOM 912 O O . LEU A 1 125 ? 6.204 14.335 -5.443 1.00 84.12 125 LEU A O 1
ATOM 916 N N . SER A 1 126 ? 5.317 12.896 -3.965 1.00 81.88 126 SER A N 1
ATOM 917 C CA . SER A 1 126 ? 6.353 11.863 -4.121 1.00 81.88 126 SER A CA 1
ATOM 918 C C . SER A 1 126 ? 6.551 11.391 -5.567 1.00 81.88 126 SER A C 1
ATOM 920 O O . SER A 1 126 ? 7.688 11.445 -6.038 1.00 81.88 126 SER A O 1
ATOM 922 N N . PRO A 1 127 ? 5.514 10.979 -6.326 1.00 78.19 127 PRO A N 1
ATOM 923 C CA . PRO A 1 127 ? 5.693 10.573 -7.719 1.00 78.19 127 PRO A CA 1
ATOM 924 C C . PRO A 1 127 ? 6.064 11.746 -8.633 1.00 78.19 127 PRO A C 1
ATOM 926 O O . PRO A 1 127 ? 6.828 11.552 -9.577 1.00 78.19 127 PRO A O 1
ATOM 929 N N . VAL A 1 128 ? 5.585 12.967 -8.357 1.00 83.44 128 VAL A N 1
ATOM 930 C CA . VAL A 1 128 ? 5.933 14.161 -9.148 1.00 83.44 128 VAL A CA 1
ATOM 931 C C . VAL A 1 128 ? 7.412 14.506 -8.978 1.00 83.44 128 VAL A C 1
ATOM 933 O O . VAL A 1 128 ? 8.145 14.590 -9.963 1.00 83.44 128 VAL A O 1
ATOM 936 N N . VAL A 1 129 ? 7.867 14.657 -7.734 1.00 83.00 129 VAL A N 1
ATOM 937 C CA . VAL A 1 129 ? 9.264 14.968 -7.406 1.00 83.00 129 VAL A CA 1
ATOM 938 C C . VAL A 1 129 ? 10.177 13.823 -7.839 1.00 83.00 129 VAL A C 1
ATOM 940 O O . VAL A 1 129 ? 11.196 14.065 -8.486 1.00 83.00 129 VAL A O 1
ATOM 943 N N . GLY A 1 130 ? 9.776 12.579 -7.569 1.00 79.56 130 GLY A N 1
ATOM 944 C CA . GLY A 1 130 ? 10.490 11.379 -7.992 1.00 79.56 130 GLY A CA 1
ATOM 945 C C . GLY A 1 130 ? 10.708 11.352 -9.502 1.00 79.56 130 GLY A C 1
ATOM 946 O O . GLY A 1 130 ? 11.850 11.293 -9.949 1.00 79.56 130 GLY A O 1
ATOM 947 N N . ASN A 1 131 ? 9.649 11.492 -10.305 1.00 81.00 131 ASN A N 1
ATOM 948 C CA . ASN A 1 131 ? 9.771 11.472 -11.764 1.00 81.00 131 ASN A CA 1
ATOM 949 C C . ASN A 1 131 ? 10.618 12.627 -12.310 1.00 81.00 131 ASN A C 1
ATOM 951 O O . ASN A 1 131 ? 11.393 12.421 -13.244 1.00 81.00 131 ASN A O 1
ATOM 955 N N . GLN A 1 132 ? 10.505 13.830 -11.743 1.00 85.19 132 GLN A N 1
ATOM 956 C CA . GLN A 1 132 ? 11.295 14.983 -12.185 1.00 85.19 132 GLN A CA 1
ATOM 957 C C . GLN A 1 132 ? 12.790 14.805 -11.901 1.00 85.19 132 GLN A C 1
ATOM 959 O O . GLN A 1 132 ? 13.625 15.119 -12.750 1.00 85.19 132 GLN A O 1
ATOM 964 N N . ILE A 1 133 ? 13.136 14.271 -10.729 1.00 81.19 133 ILE A N 1
ATOM 965 C CA . ILE A 1 133 ? 14.529 14.046 -10.334 1.00 81.19 133 ILE A CA 1
ATOM 966 C C . ILE A 1 133 ? 15.113 12.852 -11.089 1.00 81.19 133 ILE A C 1
ATOM 968 O O . ILE A 1 133 ? 16.194 12.964 -11.666 1.00 81.19 133 ILE A O 1
ATOM 972 N N . ILE A 1 134 ? 14.381 11.736 -11.156 1.00 80.75 134 ILE A N 1
ATOM 973 C CA . ILE A 1 134 ? 14.834 10.512 -11.828 1.00 80.75 134 ILE A CA 1
ATOM 974 C C . ILE A 1 134 ? 15.136 10.796 -13.299 1.00 80.75 134 ILE A C 1
ATOM 976 O O . ILE A 1 134 ? 16.190 10.388 -13.781 1.00 80.75 134 ILE A O 1
ATOM 980 N N . ARG A 1 135 ? 14.293 11.570 -13.999 1.00 84.06 135 ARG A N 1
ATOM 981 C CA . ARG A 1 135 ? 14.512 11.944 -15.410 1.00 84.06 135 ARG A CA 1
ATOM 982 C C . ARG A 1 135 ? 15.824 12.689 -15.671 1.00 84.06 135 ARG A C 1
ATOM 984 O O . ARG A 1 135 ? 16.294 12.668 -16.803 1.00 84.06 135 ARG A O 1
ATOM 991 N N . ARG A 1 136 ? 16.424 13.326 -14.661 1.00 85.75 136 ARG A N 1
ATOM 992 C CA . ARG A 1 136 ? 17.718 14.018 -14.797 1.00 85.75 136 ARG A CA 1
ATOM 993 C C . ARG A 1 136 ? 18.921 13.082 -14.675 1.00 85.75 136 ARG A C 1
ATOM 995 O O . ARG A 1 136 ? 20.020 13.463 -15.070 1.00 85.75 136 ARG A O 1
ATOM 1002 N N . PHE A 1 137 ? 18.741 11.873 -14.146 1.00 84.38 137 PHE A N 1
ATOM 1003 C CA . PHE A 1 137 ? 19.820 10.898 -14.028 1.00 84.38 137 PHE A CA 1
ATOM 1004 C C . PHE A 1 137 ? 20.044 10.118 -15.325 1.00 84.38 137 PHE A C 1
ATOM 1006 O O . PHE A 1 137 ? 19.117 9.847 -16.086 1.00 84.38 137 PHE A O 1
ATOM 1013 N N . ARG A 1 138 ? 21.291 9.682 -15.545 1.00 86.50 138 ARG A N 1
ATOM 1014 C CA . ARG A 1 138 ? 21.622 8.707 -16.596 1.00 86.50 138 ARG A CA 1
ATOM 1015 C C . ARG A 1 138 ? 20.922 7.365 -16.319 1.00 86.50 138 ARG A C 1
ATOM 1017 O O . ARG A 1 138 ? 20.809 6.998 -15.149 1.00 86.50 138 ARG A O 1
ATOM 1024 N N . PRO A 1 139 ? 20.546 6.578 -17.343 1.00 83.56 139 PRO A N 1
ATOM 1025 C CA . PRO A 1 139 ? 19.757 5.348 -17.174 1.00 83.56 139 PRO A CA 1
ATOM 1026 C C . PRO A 1 139 ? 20.396 4.327 -16.217 1.00 83.56 139 PRO A C 1
ATOM 1028 O O . PRO A 1 139 ? 19.715 3.738 -15.378 1.00 83.56 139 PRO A O 1
ATOM 1031 N N . ASN A 1 140 ? 21.724 4.179 -16.253 1.00 80.50 140 ASN A N 1
ATOM 1032 C CA . ASN A 1 140 ? 22.438 3.293 -15.325 1.00 80.50 140 ASN A CA 1
ATOM 1033 C C . ASN A 1 140 ? 22.353 3.778 -13.867 1.00 80.50 140 ASN A C 1
ATOM 1035 O O . ASN A 1 140 ? 22.196 2.967 -12.955 1.00 80.50 140 ASN A O 1
ATOM 1039 N N . MET A 1 141 ? 22.405 5.095 -13.642 1.00 78.81 141 MET A N 1
ATOM 1040 C CA . MET A 1 141 ? 22.237 5.681 -12.309 1.00 78.81 141 MET A CA 1
ATOM 1041 C C . MET A 1 141 ? 20.785 5.610 -11.840 1.00 78.81 141 MET A C 1
ATOM 1043 O O . MET A 1 141 ? 20.559 5.337 -10.669 1.00 78.81 141 MET A O 1
ATOM 1047 N N . GLN A 1 142 ? 19.809 5.786 -12.738 1.00 82.62 142 GLN A N 1
ATOM 1048 C CA . GLN A 1 142 ? 18.387 5.627 -12.420 1.00 82.62 142 GLN A CA 1
ATOM 1049 C C . GLN A 1 142 ? 18.101 4.226 -11.881 1.00 82.62 142 GLN A C 1
ATOM 1051 O O . GLN A 1 142 ? 17.491 4.086 -10.826 1.00 82.62 142 GLN A O 1
ATOM 1056 N N . ARG A 1 143 ? 18.582 3.186 -12.575 1.00 80.00 143 ARG A N 1
ATOM 1057 C CA . ARG A 1 143 ? 18.368 1.796 -12.158 1.00 80.00 143 ARG A CA 1
ATOM 1058 C C . ARG A 1 143 ? 18.973 1.516 -10.784 1.00 80.00 143 ARG A C 1
ATOM 1060 O O . ARG A 1 143 ? 18.310 0.910 -9.945 1.00 80.00 143 ARG A O 1
ATOM 1067 N N . ARG A 1 144 ? 20.205 1.975 -10.545 1.00 78.56 144 ARG A N 1
ATOM 1068 C CA . ARG A 1 144 ? 20.883 1.826 -9.248 1.00 78.56 144 ARG A CA 1
ATOM 1069 C C . ARG A 1 144 ? 20.136 2.575 -8.143 1.00 78.56 144 ARG A C 1
ATOM 1071 O O . ARG A 1 144 ? 19.752 1.958 -7.158 1.00 78.56 144 ARG A O 1
ATOM 1078 N N . PHE A 1 145 ? 19.816 3.848 -8.371 1.00 80.06 145 PHE A N 1
ATOM 1079 C CA . PHE A 1 145 ? 19.059 4.687 -7.440 1.00 80.06 145 PHE A CA 1
ATOM 1080 C C . PHE A 1 145 ? 17.715 4.059 -7.051 1.00 80.06 145 PHE A C 1
ATOM 1082 O O . PHE A 1 145 ? 17.397 3.962 -5.870 1.00 80.06 145 PHE A O 1
ATOM 1089 N N . LEU A 1 146 ? 16.949 3.569 -8.030 1.00 80.56 146 LEU A N 1
ATOM 1090 C CA . LEU A 1 146 ? 15.670 2.899 -7.784 1.00 80.56 146 LEU A CA 1
ATOM 1091 C C . LEU A 1 146 ? 15.830 1.585 -7.011 1.00 80.56 146 LEU A C 1
ATOM 1093 O O . LEU A 1 146 ? 15.007 1.284 -6.149 1.00 80.56 146 LEU A O 1
ATOM 1097 N N . THR A 1 147 ? 16.889 0.821 -7.285 1.00 80.44 147 THR A N 1
ATOM 1098 C CA . THR A 1 147 ? 17.163 -0.441 -6.580 1.00 80.44 147 THR A CA 1
ATOM 1099 C C . THR A 1 147 ? 17.492 -0.179 -5.111 1.00 80.44 147 THR A C 1
ATOM 1101 O O . THR A 1 147 ? 16.875 -0.775 -4.227 1.00 80.44 147 THR A O 1
ATOM 1104 N N . SER A 1 148 ? 18.393 0.766 -4.835 1.00 79.50 148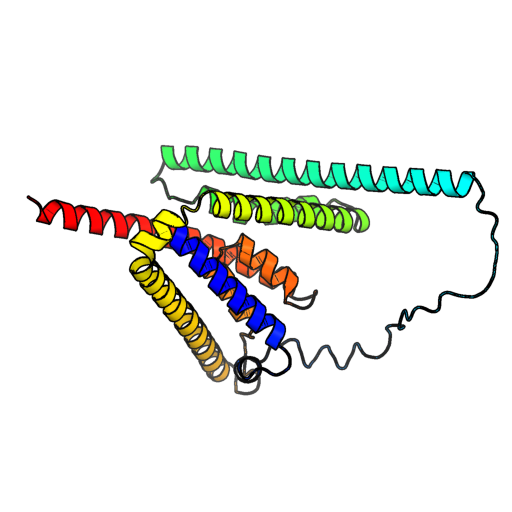 SER A N 1
ATOM 1105 C CA . SER A 1 148 ? 18.756 1.153 -3.469 1.00 79.50 148 SER A CA 1
ATOM 1106 C C . SER A 1 148 ? 17.567 1.754 -2.718 1.00 79.50 148 SER A C 1
ATOM 1108 O O . SER A 1 148 ? 17.310 1.378 -1.576 1.00 79.50 148 SER A O 1
ATOM 1110 N N . LEU A 1 149 ? 16.775 2.619 -3.362 1.00 79.25 149 LEU A N 1
ATOM 1111 C CA . LEU A 1 149 ? 15.579 3.203 -2.751 1.00 79.25 149 LEU A CA 1
ATOM 1112 C C . LEU A 1 149 ? 14.520 2.140 -2.426 1.00 79.25 149 LEU A C 1
ATOM 1114 O O . LEU A 1 149 ? 13.908 2.192 -1.361 1.00 79.25 149 LEU A O 1
ATOM 1118 N N . SER A 1 150 ? 14.336 1.149 -3.302 1.00 78.88 150 SER A N 1
ATOM 1119 C CA . SER A 1 150 ? 13.442 0.013 -3.055 1.00 78.88 150 SER A CA 1
ATOM 1120 C C . SER A 1 150 ? 13.898 -0.821 -1.854 1.00 78.88 150 SER A C 1
ATOM 1122 O O . SER A 1 150 ? 13.068 -1.220 -1.033 1.00 78.88 150 SER A O 1
ATOM 1124 N N . ALA A 1 151 ? 15.203 -1.082 -1.724 1.00 77.44 151 ALA A N 1
ATOM 1125 C CA . ALA A 1 151 ? 15.758 -1.823 -0.592 1.00 77.44 151 ALA A CA 1
ATOM 1126 C C . ALA A 1 151 ? 15.558 -1.063 0.728 1.00 77.44 151 ALA A C 1
ATOM 1128 O O . ALA A 1 151 ? 15.052 -1.622 1.701 1.00 77.44 151 ALA A O 1
ATOM 1129 N N . VAL A 1 152 ? 15.867 0.236 0.735 1.00 80.50 152 VAL A N 1
ATOM 1130 C CA . VAL A 1 152 ? 15.675 1.119 1.893 1.00 80.50 152 VAL A CA 1
ATOM 1131 C C . VAL A 1 152 ? 14.199 1.210 2.278 1.00 80.50 152 VAL A C 1
ATOM 1133 O O . VAL A 1 152 ? 13.855 1.022 3.442 1.00 80.50 152 VAL A O 1
ATOM 1136 N N . SER A 1 153 ? 13.305 1.426 1.310 1.00 78.25 153 SER A N 1
ATOM 1137 C CA . SER A 1 153 ? 11.856 1.459 1.545 1.00 78.25 153 SER A CA 1
ATOM 1138 C C . SER A 1 153 ? 11.351 0.149 2.156 1.00 78.25 153 SER A C 1
ATOM 1140 O O . SER A 1 153 ? 10.593 0.177 3.125 1.00 78.25 153 SER A O 1
ATOM 1142 N N . THR A 1 154 ? 11.837 -0.996 1.664 1.00 78.81 154 THR A N 1
ATOM 1143 C CA . THR A 1 154 ? 11.514 -2.314 2.230 1.00 78.81 154 THR A CA 1
ATOM 1144 C C . THR A 1 154 ? 12.011 -2.441 3.673 1.00 78.81 154 THR A C 1
ATOM 1146 O O . THR A 1 154 ? 11.275 -2.926 4.528 1.00 78.81 154 THR A O 1
ATOM 1149 N N . ALA A 1 155 ? 13.224 -1.974 3.978 1.00 80.00 155 ALA A N 1
ATOM 1150 C CA . ALA A 1 155 ? 13.771 -2.001 5.334 1.00 80.00 155 ALA A CA 1
ATOM 1151 C C . ALA A 1 155 ? 12.970 -1.123 6.312 1.00 80.00 155 ALA A C 1
ATOM 1153 O O . ALA A 1 155 ? 12.671 -1.560 7.426 1.00 80.00 155 ALA A O 1
ATOM 1154 N N . PHE A 1 156 ? 12.558 0.079 5.892 1.00 83.12 156 PHE A N 1
ATOM 1155 C CA . PHE A 1 156 ? 11.675 0.939 6.689 1.00 83.12 156 PHE A CA 1
ATOM 1156 C C . PHE A 1 156 ? 10.305 0.305 6.898 1.00 83.12 156 PHE A C 1
ATOM 1158 O O . PHE A 1 156 ? 9.793 0.297 8.015 1.00 83.12 156 PHE A O 1
ATOM 1165 N N . PHE A 1 157 ? 9.733 -0.274 5.845 1.00 80.75 157 PHE A N 1
ATOM 1166 C CA . PHE A 1 157 ? 8.467 -0.984 5.923 1.00 80.75 157 PHE A CA 1
ATOM 1167 C C . PHE A 1 157 ? 8.528 -2.137 6.936 1.00 80.75 157 PHE A C 1
ATOM 1169 O O . PHE A 1 157 ? 7.703 -2.200 7.844 1.00 80.75 157 PHE A O 1
ATOM 1176 N N . LEU A 1 158 ? 9.542 -3.002 6.847 1.00 81.12 158 LEU A N 1
ATOM 1177 C CA . LEU A 1 158 ? 9.730 -4.107 7.791 1.00 81.12 158 LEU A CA 1
ATOM 1178 C C . LEU A 1 158 ? 9.975 -3.611 9.220 1.00 81.12 158 LEU A C 1
ATOM 1180 O O . LEU A 1 158 ? 9.438 -4.189 10.160 1.00 81.12 158 LEU A O 1
ATOM 1184 N N . SER A 1 159 ? 10.720 -2.518 9.388 1.00 81.56 159 SER A N 1
ATOM 1185 C CA . SER A 1 159 ? 10.933 -1.889 10.698 1.00 81.56 159 SER A CA 1
ATOM 1186 C C . SER A 1 159 ? 9.623 -1.387 11.316 1.00 81.56 159 SER A C 1
ATOM 1188 O O . SER A 1 159 ? 9.386 -1.603 12.503 1.00 81.56 159 SER A O 1
ATOM 1190 N N . ILE A 1 160 ? 8.740 -0.773 10.519 1.00 80.44 160 ILE A N 1
ATOM 1191 C CA . ILE A 1 160 ? 7.412 -0.331 10.974 1.00 80.44 160 ILE A CA 1
ATOM 1192 C C . ILE A 1 160 ? 6.563 -1.539 11.392 1.00 80.44 160 ILE A C 1
ATOM 1194 O O . ILE A 1 160 ? 5.991 -1.528 12.480 1.00 80.44 160 ILE A O 1
ATOM 1198 N N . PHE A 1 161 ? 6.535 -2.608 10.590 1.00 79.62 161 PHE A N 1
ATOM 1199 C CA . PHE A 1 161 ? 5.820 -3.843 10.941 1.00 79.62 161 PHE A CA 1
ATOM 1200 C C . PHE A 1 161 ? 6.378 -4.522 12.195 1.00 79.62 161 PHE A C 1
ATOM 1202 O O . PHE A 1 161 ? 5.609 -4.968 13.044 1.00 79.62 161 PHE A O 1
ATOM 1209 N N . SER A 1 162 ? 7.700 -4.544 12.355 1.00 81.00 162 SER A N 1
ATOM 1210 C CA . SER A 1 162 ? 8.346 -5.059 13.561 1.00 81.00 162 SER A CA 1
ATOM 1211 C C . SER A 1 162 ? 7.974 -4.232 14.792 1.00 81.00 162 SER A C 1
ATOM 1213 O O . SER A 1 162 ? 7.656 -4.798 15.833 1.00 81.00 162 SER A O 1
ATOM 1215 N N . SER A 1 163 ? 7.978 -2.902 14.679 1.00 82.19 163 SER A N 1
ATOM 1216 C CA . SER A 1 163 ? 7.587 -1.995 15.765 1.00 82.19 163 SER A CA 1
ATOM 1217 C C . SER A 1 163 ? 6.120 -2.185 16.171 1.00 82.19 163 SER A C 1
ATOM 1219 O O . SER A 1 163 ? 5.804 -2.265 17.362 1.00 82.19 163 SER A O 1
ATOM 1221 N N . MET A 1 164 ? 5.228 -2.349 15.184 1.00 79.25 164 MET A N 1
ATOM 1222 C CA . MET A 1 164 ? 3.827 -2.693 15.435 1.00 79.25 164 MET A CA 1
ATOM 1223 C C . MET A 1 164 ? 3.718 -4.021 16.183 1.00 79.25 164 MET A C 1
ATOM 1225 O O . MET A 1 164 ? 3.031 -4.075 17.195 1.00 79.25 164 MET A O 1
ATOM 1229 N N . GLY A 1 165 ? 4.448 -5.055 15.753 1.00 78.69 165 GLY A N 1
ATOM 1230 C CA . GLY A 1 165 ? 4.464 -6.363 16.413 1.00 78.69 165 GLY A CA 1
ATOM 1231 C C . GLY A 1 165 ? 4.945 -6.320 17.868 1.00 78.69 165 GLY A C 1
ATOM 1232 O O . GLY A 1 165 ? 4.342 -6.961 18.721 1.00 78.69 165 GLY A O 1
ATOM 1233 N N . VAL A 1 166 ? 5.977 -5.528 18.178 1.00 81.38 166 VAL A N 1
ATOM 1234 C CA . VAL A 1 166 ? 6.483 -5.355 19.558 1.00 81.38 166 VAL A CA 1
ATOM 1235 C C . VAL A 1 166 ? 5.475 -4.628 20.452 1.00 81.38 166 VAL A C 1
ATOM 1237 O O . VAL A 1 166 ? 5.389 -4.908 21.643 1.00 81.38 166 VAL A O 1
ATOM 1240 N N . SER A 1 167 ? 4.689 -3.713 19.884 1.00 78.06 167 SER A N 1
ATOM 1241 C CA . SER A 1 167 ? 3.687 -2.932 20.623 1.00 78.06 167 SER A CA 1
ATOM 1242 C C . SER A 1 167 ? 2.411 -3.725 20.946 1.00 78.06 167 SER A C 1
ATOM 1244 O O . SER A 1 167 ? 1.517 -3.215 21.624 1.00 78.06 167 SER A O 1
ATOM 1246 N N . VAL A 1 168 ? 2.289 -4.959 20.447 1.00 79.50 168 VAL A N 1
ATOM 1247 C CA . VAL A 1 168 ? 1.117 -5.808 20.659 1.00 79.50 168 VAL A CA 1
ATOM 1248 C C . VAL A 1 168 ? 1.193 -6.517 22.007 1.00 79.50 168 VAL A C 1
ATOM 1250 O O . VAL A 1 168 ? 2.002 -7.416 22.220 1.00 79.50 168 VAL A O 1
ATOM 1253 N N . ASP A 1 169 ? 0.262 -6.175 22.895 1.00 80.38 169 ASP A N 1
ATOM 1254 C CA . ASP A 1 169 ? 0.003 -6.953 24.104 1.00 80.38 169 ASP A CA 1
ATOM 1255 C C . ASP A 1 169 ? -0.750 -8.248 23.752 1.00 80.38 169 ASP A C 1
ATOM 1257 O O . ASP A 1 169 ? -1.974 -8.265 23.585 1.00 80.38 169 ASP A O 1
ATOM 1261 N N . ILE A 1 170 ? -0.002 -9.346 23.621 1.00 79.31 170 ILE A N 1
ATOM 1262 C CA . ILE A 1 170 ? -0.551 -10.681 23.342 1.00 79.31 170 ILE A CA 1
ATOM 1263 C C . ILE A 1 170 ? -1.395 -11.186 24.523 1.00 79.31 170 ILE A C 1
ATOM 1265 O O . ILE A 1 170 ? -2.389 -11.876 24.310 1.00 79.31 170 ILE A O 1
ATOM 1269 N N . ALA A 1 171 ? -1.056 -10.833 25.765 1.00 79.94 171 ALA A N 1
ATOM 1270 C CA . ALA A 1 171 ? -1.819 -11.265 26.936 1.00 79.94 171 ALA A CA 1
ATOM 1271 C C . ALA A 1 171 ? -3.177 -10.541 27.008 1.00 79.94 171 ALA A C 1
ATOM 1273 O O . ALA A 1 171 ? -4.225 -11.165 27.212 1.00 79.94 171 ALA A O 1
ATOM 1274 N N . GLY A 1 172 ? -3.182 -9.234 26.740 1.00 74.88 172 GLY A N 1
ATOM 1275 C CA . GLY A 1 172 ? -4.388 -8.435 26.527 1.00 74.88 172 GLY A CA 1
ATOM 1276 C C . GLY A 1 172 ? -5.215 -8.927 25.337 1.00 74.88 172 GLY A C 1
ATOM 1277 O O . GLY A 1 172 ? -6.445 -8.978 25.408 1.00 74.88 172 GLY A O 1
ATOM 1278 N N . LEU A 1 173 ? -4.552 -9.364 24.259 1.00 72.25 173 LEU A N 1
ATOM 1279 C CA . LEU A 1 173 ? -5.228 -10.033 23.156 1.00 72.25 173 LEU A CA 1
ATOM 1280 C C . LEU A 1 173 ? -5.886 -11.314 23.626 1.00 72.25 173 LEU A C 1
ATOM 1282 O O . LEU A 1 173 ? -7.052 -11.459 23.361 1.00 72.25 173 LEU A O 1
ATOM 1286 N N . LEU A 1 174 ? -5.223 -12.229 24.325 1.00 78.69 174 LEU A N 1
ATOM 1287 C CA . LEU A 1 174 ? -5.842 -13.503 24.711 1.00 78.69 174 LEU A CA 1
ATOM 1288 C C . LEU A 1 174 ? -7.024 -13.327 25.679 1.00 78.69 174 LEU A C 1
ATOM 1290 O O . LEU A 1 174 ? -8.001 -14.066 25.592 1.00 78.69 174 LEU A O 1
ATOM 1294 N N . SER A 1 175 ? -6.967 -12.321 26.554 1.00 79.75 175 SER A N 1
ATOM 1295 C CA . SER A 1 175 ? -8.012 -12.042 27.552 1.00 79.75 175 SER A CA 1
ATOM 1296 C C . SER A 1 175 ? -9.263 -11.352 26.986 1.00 79.75 175 SER A C 1
ATOM 1298 O O . SER A 1 175 ? -10.371 -11.654 27.419 1.00 79.75 175 SER A O 1
ATOM 1300 N N . LEU A 1 176 ? -9.118 -10.469 25.991 1.00 67.69 176 LEU A N 1
ATOM 1301 C CA . LEU A 1 176 ? -10.234 -9.823 25.268 1.00 67.69 176 LEU A CA 1
ATOM 1302 C C . LEU A 1 176 ? -10.534 -10.498 23.910 1.00 67.69 176 LEU A C 1
ATOM 1304 O O . LEU A 1 176 ? -11.390 -10.051 23.139 1.00 67.69 176 LEU A O 1
ATOM 1308 N N . GLY A 1 177 ? -9.782 -11.548 23.583 1.00 67.44 177 GLY A N 1
ATOM 1309 C CA . GLY A 1 177 ? -9.399 -11.880 22.212 1.00 67.44 177 GLY A CA 1
ATOM 1310 C C . GLY A 1 177 ? -10.458 -12.466 21.357 1.00 67.44 177 GLY A C 1
ATOM 1311 O O . GLY A 1 177 ? -10.546 -12.101 20.196 1.00 67.44 177 GLY A O 1
ATOM 1312 N N . THR A 1 178 ? -11.274 -13.354 21.904 1.00 78.69 178 THR A N 1
ATOM 1313 C CA . THR A 1 178 ? -12.220 -14.090 21.074 1.00 78.69 178 THR A CA 1
ATOM 1314 C C . THR A 1 178 ? -13.231 -13.145 20.438 1.00 78.69 178 THR A C 1
ATOM 1316 O O . THR A 1 178 ? -13.492 -13.256 19.248 1.00 78.69 178 THR A O 1
ATOM 1319 N N . GLN A 1 179 ? -13.736 -12.149 21.173 1.00 81.81 179 GLN A N 1
ATOM 1320 C CA . GLN A 1 179 ? -14.693 -11.182 20.626 1.00 81.81 179 GLN A CA 1
ATOM 1321 C C . GLN A 1 179 ? -14.043 -10.242 19.606 1.00 81.81 179 GLN A C 1
ATOM 1323 O O . GLN A 1 179 ? -14.579 -10.058 18.513 1.00 81.81 179 GLN A O 1
ATOM 1328 N N . ALA A 1 180 ? -12.875 -9.681 19.935 1.00 76.69 180 ALA A N 1
ATOM 1329 C CA . ALA A 1 180 ? -12.153 -8.789 19.030 1.00 76.69 180 ALA A CA 1
ATOM 1330 C C . ALA A 1 180 ? -11.699 -9.517 17.754 1.00 76.69 180 ALA A C 1
ATOM 1332 O O . ALA A 1 180 ? -11.807 -8.973 16.658 1.00 76.69 180 ALA A O 1
ATOM 1333 N N . LEU A 1 181 ? -11.250 -10.765 17.887 1.00 80.44 181 LEU A N 1
ATOM 1334 C CA . LEU A 1 181 ? -10.831 -11.622 16.785 1.00 80.44 181 LEU A CA 1
ATOM 1335 C C . LEU A 1 181 ? -12.023 -12.079 15.945 1.00 80.44 181 LEU A C 1
ATOM 1337 O O . LEU A 1 181 ? -11.923 -12.043 14.725 1.00 80.44 181 LEU A O 1
ATOM 1341 N N . CYS A 1 182 ? -13.161 -12.441 16.547 1.00 84.25 182 CYS A N 1
ATOM 1342 C CA . CYS A 1 182 ? -14.391 -12.730 15.805 1.00 84.25 182 CYS A CA 1
ATOM 1343 C C . CYS A 1 182 ? -14.858 -11.511 15.009 1.00 84.25 182 CYS A C 1
ATOM 1345 O O . CYS A 1 182 ? -15.168 -11.644 13.828 1.00 84.25 182 CYS A O 1
ATOM 1347 N N . PHE A 1 183 ? -14.868 -10.325 15.623 1.00 83.12 183 PHE A N 1
ATOM 1348 C CA . PHE A 1 183 ? -15.246 -9.090 14.941 1.00 83.12 183 PHE A CA 1
ATOM 1349 C C . PHE A 1 183 ? -14.295 -8.766 13.784 1.00 83.12 183 PHE A C 1
ATOM 1351 O O . PHE A 1 183 ? -14.745 -8.522 12.667 1.00 83.12 183 PHE A O 1
ATOM 1358 N N . ALA A 1 184 ? -12.985 -8.823 14.020 1.00 82.50 184 ALA A N 1
ATOM 1359 C CA . ALA A 1 184 ? -11.990 -8.536 12.996 1.00 82.50 184 ALA A CA 1
ATOM 1360 C C . ALA A 1 184 ? -11.979 -9.605 11.879 1.00 82.50 184 ALA A C 1
ATOM 1362 O O . ALA A 1 184 ? -11.851 -9.266 10.706 1.00 82.50 184 ALA A O 1
ATOM 1363 N N . SER A 1 185 ? -12.220 -10.879 12.207 1.00 83.81 185 SER A N 1
ATOM 1364 C CA . SER A 1 185 ? -12.381 -11.957 11.217 1.00 83.81 185 SER A CA 1
ATOM 1365 C C . SER A 1 185 ? -13.648 -11.782 10.383 1.00 83.81 185 SER A C 1
ATOM 1367 O O . SER A 1 185 ? -13.624 -12.003 9.175 1.00 83.81 185 SER A O 1
ATOM 1369 N N . LEU A 1 186 ? -14.754 -11.357 11.002 1.00 88.50 186 LEU A N 1
ATOM 1370 C CA . LEU A 1 186 ? -15.990 -11.040 10.292 1.00 88.50 186 LEU A CA 1
ATOM 1371 C C . LEU A 1 186 ? -15.788 -9.845 9.355 1.00 88.50 186 LEU A C 1
ATOM 1373 O O . LEU A 1 186 ? -16.196 -9.911 8.199 1.00 88.50 186 LEU A O 1
ATOM 1377 N N . ALA A 1 187 ? -15.122 -8.786 9.821 1.00 85.50 187 ALA A N 1
ATOM 1378 C CA . ALA A 1 187 ? -14.771 -7.639 8.989 1.00 85.50 187 ALA A CA 1
ATOM 1379 C C . ALA A 1 187 ? -13.905 -8.063 7.791 1.00 85.50 187 ALA A C 1
ATOM 1381 O O . ALA A 1 187 ? -14.189 -7.672 6.658 1.00 85.50 187 ALA A O 1
ATOM 1382 N N . LEU A 1 188 ? -12.915 -8.934 8.016 1.00 85.69 188 LEU A N 1
ATOM 1383 C CA . LEU A 1 188 ? -12.087 -9.496 6.952 1.00 85.69 188 LEU A CA 1
ATOM 1384 C C . LEU A 1 188 ? -12.908 -10.330 5.956 1.00 85.69 188 LEU A C 1
ATOM 1386 O O . LEU A 1 188 ? -12.733 -10.196 4.747 1.00 85.69 188 LEU A O 1
ATOM 1390 N N . ALA A 1 189 ? -13.831 -11.163 6.441 1.00 88.88 189 ALA A N 1
ATOM 1391 C CA . ALA A 1 189 ? -14.705 -11.962 5.588 1.00 88.88 189 ALA A CA 1
ATOM 1392 C C . ALA A 1 189 ? -15.614 -11.077 4.720 1.00 88.88 189 ALA A C 1
ATOM 1394 O O . ALA A 1 189 ? -15.713 -11.294 3.513 1.00 88.88 189 ALA A O 1
ATOM 1395 N N . VAL A 1 190 ? -16.227 -10.045 5.312 1.00 91.38 190 VAL A N 1
ATOM 1396 C CA . VAL A 1 190 ? -17.041 -9.057 4.586 1.00 91.38 190 VAL A CA 1
ATOM 1397 C C . VAL A 1 190 ? -16.205 -8.340 3.528 1.00 91.38 190 VAL A C 1
ATOM 1399 O O . VAL A 1 190 ? -16.677 -8.172 2.406 1.00 91.38 190 VAL A O 1
ATOM 1402 N N . HIS A 1 191 ? -14.959 -7.977 3.841 1.00 90.25 191 HIS A N 1
ATOM 1403 C CA . HIS A 1 191 ? -14.040 -7.361 2.883 1.00 90.25 191 HIS A CA 1
ATOM 1404 C C . HIS A 1 191 ? -13.741 -8.283 1.696 1.00 90.25 191 HIS A C 1
ATOM 1406 O O . HIS A 1 191 ? -13.933 -7.883 0.549 1.00 90.25 191 HIS A O 1
ATOM 1412 N N . VAL A 1 192 ? -13.334 -9.533 1.948 1.00 87.81 192 VAL A N 1
ATOM 1413 C CA . VAL A 1 192 ? -13.015 -10.507 0.887 1.00 87.81 192 VAL A CA 1
ATOM 1414 C C . VAL A 1 192 ? -14.234 -10.782 0.003 1.00 87.81 192 VAL A C 1
ATOM 1416 O O . VAL A 1 192 ? -14.123 -10.771 -1.225 1.00 87.81 192 VAL A O 1
ATOM 1419 N N . VAL A 1 193 ? -15.409 -10.987 0.607 1.00 91.00 193 VAL A N 1
ATOM 1420 C CA . VAL A 1 193 ? -16.657 -11.233 -0.130 1.00 91.00 193 VAL A CA 1
ATOM 1421 C C . VAL A 1 193 ? -17.078 -10.001 -0.924 1.00 91.00 193 VAL A C 1
ATOM 1423 O O . VAL A 1 193 ? -17.397 -10.124 -2.104 1.00 91.00 193 VAL A O 1
ATOM 1426 N N . GLY A 1 194 ? -17.061 -8.817 -0.309 1.00 92.62 194 GLY A N 1
ATOM 1427 C CA . GLY A 1 194 ? -17.454 -7.567 -0.955 1.00 92.62 194 GLY A CA 1
ATOM 1428 C C . GLY A 1 194 ? -16.559 -7.228 -2.141 1.00 92.62 194 GLY A C 1
ATOM 1429 O O . GLY A 1 194 ? -17.054 -6.867 -3.207 1.00 92.62 194 GLY A O 1
ATOM 1430 N N . LEU A 1 195 ? -15.251 -7.422 -1.993 1.00 90.50 195 LEU A N 1
ATOM 1431 C CA . LEU A 1 195 ? -14.285 -7.160 -3.050 1.00 90.50 195 LEU A CA 1
ATOM 1432 C C . LEU A 1 195 ? -14.392 -8.187 -4.186 1.00 90.50 195 LEU A C 1
ATOM 1434 O O . LEU A 1 195 ? -14.404 -7.804 -5.355 1.00 90.50 195 LEU A O 1
ATOM 1438 N N . GLY A 1 196 ? -14.561 -9.473 -3.862 1.00 89.06 196 GLY A N 1
ATOM 1439 C CA . GLY A 1 196 ? -14.805 -10.519 -4.859 1.00 89.06 196 GLY A CA 1
ATOM 1440 C C . GLY A 1 196 ? -16.115 -10.310 -5.626 1.00 89.06 196 GLY A C 1
ATOM 1441 O O . GLY A 1 196 ? -16.130 -10.351 -6.856 1.00 89.06 196 GLY A O 1
ATOM 1442 N N . ALA A 1 197 ? -17.212 -10.022 -4.921 1.00 91.25 197 ALA A N 1
ATOM 1443 C CA . ALA A 1 197 ? -18.505 -9.722 -5.530 1.00 91.25 197 ALA A CA 1
ATOM 1444 C C . ALA A 1 197 ? -18.447 -8.447 -6.384 1.00 91.25 197 ALA A C 1
ATOM 1446 O O . ALA A 1 197 ? -18.952 -8.438 -7.504 1.00 91.25 197 ALA A O 1
ATOM 1447 N N . GLY A 1 198 ? -17.783 -7.396 -5.897 1.00 92.06 198 GLY A N 1
ATOM 1448 C CA . GLY A 1 198 ? -17.557 -6.160 -6.642 1.00 92.06 198 GLY A CA 1
ATOM 1449 C C . GLY A 1 198 ? -16.775 -6.400 -7.932 1.00 92.06 198 GLY A C 1
ATOM 1450 O O . GLY A 1 198 ? -17.200 -5.952 -8.995 1.00 92.06 198 GLY A O 1
ATOM 1451 N N . ALA A 1 199 ? -15.692 -7.177 -7.875 1.00 90.44 199 ALA A N 1
ATOM 1452 C CA . ALA A 1 199 ? -14.912 -7.535 -9.056 1.00 90.44 199 ALA A CA 1
ATOM 1453 C C . ALA A 1 199 ? -15.732 -8.345 -10.075 1.00 90.44 199 ALA A C 1
ATOM 1455 O O . ALA A 1 199 ? -15.668 -8.073 -11.275 1.00 90.44 199 ALA A O 1
ATOM 1456 N N . LEU A 1 200 ? -16.553 -9.298 -9.614 1.00 89.31 200 LEU A N 1
ATOM 1457 C CA . LEU A 1 200 ? -17.471 -10.050 -10.480 1.00 89.31 200 LEU A CA 1
ATOM 1458 C C . LEU A 1 200 ? -18.512 -9.146 -11.137 1.00 89.31 200 LEU A C 1
ATOM 1460 O O . LEU A 1 200 ? -18.778 -9.285 -12.332 1.00 89.31 200 LEU A O 1
ATOM 1464 N N . LEU A 1 201 ? -19.097 -8.220 -10.374 1.00 90.81 201 LEU A N 1
ATOM 1465 C CA . LEU A 1 201 ? -20.060 -7.256 -10.894 1.00 90.81 201 LEU A CA 1
ATOM 1466 C C . LEU A 1 201 ? -19.410 -6.368 -11.952 1.00 90.81 201 LEU A C 1
ATOM 1468 O O . LEU A 1 201 ? -19.959 -6.258 -13.044 1.00 90.81 201 LEU A O 1
ATOM 1472 N N . ILE A 1 202 ? -18.232 -5.803 -11.677 1.00 89.00 202 ILE A N 1
ATOM 1473 C CA . ILE A 1 202 ? -17.495 -4.964 -12.633 1.00 89.00 202 ILE A CA 1
ATOM 1474 C C . ILE A 1 202 ? -17.194 -5.746 -13.913 1.00 89.00 202 ILE A C 1
ATOM 1476 O O . ILE A 1 202 ? -17.523 -5.275 -15.000 1.00 89.00 202 ILE A O 1
ATOM 1480 N N . ASN A 1 203 ? -16.646 -6.958 -13.801 1.00 87.06 203 ASN A N 1
ATOM 1481 C CA . ASN A 1 203 ? -16.346 -7.795 -14.963 1.00 87.06 203 ASN A CA 1
ATOM 1482 C C . ASN A 1 203 ? -17.615 -8.131 -15.768 1.00 87.06 203 ASN A C 1
ATOM 1484 O O . ASN A 1 203 ? -17.599 -8.081 -16.999 1.00 87.06 203 ASN A O 1
ATOM 1488 N N . ARG A 1 204 ? -18.742 -8.404 -15.096 1.00 85.50 204 ARG A N 1
ATOM 1489 C CA . ARG A 1 204 ? -20.028 -8.669 -15.755 1.00 85.50 204 ARG A CA 1
ATOM 1490 C C . ARG A 1 204 ? -20.586 -7.431 -16.454 1.00 85.50 204 ARG A C 1
ATOM 1492 O O . ARG A 1 204 ? -20.998 -7.531 -17.606 1.00 85.50 204 ARG A O 1
ATOM 1499 N N . PHE A 1 205 ? -20.599 -6.280 -15.784 1.00 86.94 205 PHE A N 1
ATOM 1500 C CA . PHE A 1 205 ? -21.067 -5.020 -16.365 1.00 86.94 205 PHE A CA 1
ATOM 1501 C C . PHE A 1 205 ? -20.217 -4.615 -17.567 1.00 86.94 205 PHE A C 1
ATOM 1503 O O . PHE A 1 205 ? -20.759 -4.228 -18.600 1.00 86.94 205 PHE A O 1
ATOM 1510 N N . TRP A 1 206 ? -18.898 -4.768 -17.474 1.00 83.50 206 TRP A N 1
ATOM 1511 C CA . TRP A 1 206 ? -18.007 -4.431 -18.575 1.00 83.50 206 TRP A CA 1
ATOM 1512 C C . TRP A 1 206 ? -18.166 -5.367 -19.773 1.00 83.50 206 TRP A C 1
ATOM 1514 O O . TRP A 1 206 ? -18.205 -4.904 -20.911 1.00 83.50 206 TRP A O 1
ATOM 1524 N N . GLY A 1 207 ? -18.337 -6.671 -19.530 1.00 79.12 207 GLY A N 1
ATOM 1525 C CA . GLY A 1 207 ? -18.623 -7.643 -20.587 1.00 79.12 207 GLY A CA 1
ATOM 1526 C C . GLY A 1 207 ? -19.956 -7.389 -21.303 1.00 79.12 207 GLY A C 1
ATOM 1527 O O . GLY A 1 207 ? -20.072 -7.683 -22.492 1.00 79.12 207 GLY A O 1
ATOM 1528 N N . LEU A 1 208 ? -20.944 -6.808 -20.611 1.00 82.25 208 LEU A N 1
ATOM 1529 C CA . LEU A 1 208 ? -22.205 -6.367 -21.221 1.00 82.25 208 LEU A CA 1
ATOM 1530 C C . LEU A 1 208 ? -22.027 -5.103 -22.079 1.00 82.25 208 LEU A C 1
ATOM 1532 O O . LEU A 1 208 ? -22.632 -5.009 -23.141 1.00 82.25 208 LEU A O 1
ATOM 1536 N N . LEU A 1 209 ? -21.198 -4.151 -21.637 1.00 83.06 209 LEU A N 1
ATOM 1537 C CA . LEU A 1 209 ? -20.961 -2.871 -22.321 1.00 83.06 209 LEU A CA 1
ATOM 1538 C C . LEU A 1 209 ? -20.057 -2.986 -23.558 1.00 83.06 209 LEU A C 1
ATOM 1540 O O . LEU A 1 209 ? -20.302 -2.314 -24.554 1.00 83.06 209 LEU A O 1
ATOM 1544 N N . MET A 1 210 ? -19.006 -3.807 -23.498 1.00 76.50 210 MET A N 1
ATOM 1545 C CA . MET A 1 210 ? -17.957 -3.888 -24.532 1.00 76.50 210 MET A CA 1
ATOM 1546 C C . MET A 1 210 ? -18.041 -5.141 -25.418 1.00 76.50 210 MET A C 1
ATOM 1548 O O . MET A 1 210 ? -17.196 -5.331 -26.292 1.00 76.50 210 MET A O 1
ATOM 1552 N N . GLY A 1 211 ? -19.049 -5.992 -25.213 1.00 66.94 211 GLY A N 1
ATOM 1553 C CA . GLY A 1 211 ? -19.199 -7.256 -25.931 1.00 66.94 211 GLY A CA 1
ATOM 1554 C C . GLY A 1 211 ? -18.373 -8.400 -25.328 1.00 66.94 211 GLY A C 1
ATOM 1555 O O . GLY A 1 211 ? -17.337 -8.213 -24.689 1.00 66.94 211 GLY A O 1
ATOM 1556 N N . SER A 1 212 ? -18.859 -9.627 -25.535 1.00 57.62 212 SER A N 1
ATOM 1557 C CA . SER A 1 212 ? -18.432 -10.835 -24.812 1.00 57.62 212 SER A CA 1
ATOM 1558 C C . SER A 1 212 ? -16.980 -11.287 -25.056 1.00 57.62 212 SER A C 1
ATOM 1560 O O . SER A 1 212 ? -16.543 -12.230 -24.394 1.00 57.62 212 SER A O 1
ATOM 1562 N N . GLU A 1 213 ? -16.230 -10.668 -25.970 1.00 59.66 213 GLU A N 1
ATOM 1563 C CA . GLU A 1 213 ? -14.842 -11.063 -26.262 1.00 59.66 213 GLU A CA 1
ATOM 1564 C C . GLU A 1 213 ? -13.817 -10.505 -25.256 1.00 59.66 213 GLU A C 1
ATOM 1566 O O . GLU A 1 213 ? -12.742 -11.078 -25.107 1.00 59.66 213 GLU A O 1
ATOM 1571 N N . LYS A 1 214 ? -14.152 -9.463 -24.477 1.00 57.56 214 LYS A N 1
ATOM 1572 C CA . LYS A 1 214 ? -13.275 -8.889 -23.429 1.00 57.56 214 LYS A CA 1
ATOM 1573 C C . LYS A 1 214 ? -13.797 -9.195 -22.021 1.00 57.56 214 LYS A C 1
ATOM 1575 O O . LYS A 1 214 ? -14.157 -8.298 -21.262 1.00 57.56 214 LYS A O 1
ATOM 1580 N N . ARG A 1 215 ? -13.910 -10.486 -21.695 1.00 54.44 215 ARG A N 1
ATOM 1581 C CA . ARG A 1 215 ? -14.675 -10.992 -20.534 1.00 54.44 215 ARG A CA 1
ATOM 1582 C C . ARG A 1 215 ? -14.087 -10.727 -19.139 1.00 54.44 215 ARG A C 1
ATOM 1584 O O . ARG A 1 215 ? -14.823 -10.903 -18.172 1.00 54.44 215 ARG A O 1
ATOM 1591 N N . SER A 1 216 ? -12.836 -10.290 -18.992 1.00 61.28 216 SER A N 1
ATOM 1592 C CA . SER A 1 216 ? -12.311 -9.842 -17.691 1.00 61.28 216 SER A CA 1
ATOM 1593 C C . SER A 1 216 ? -11.480 -8.571 -17.834 1.00 61.28 216 SER A C 1
ATOM 1595 O O . SER A 1 216 ? -10.501 -8.527 -18.574 1.00 61.28 216 SER A O 1
ATOM 1597 N N . VAL A 1 217 ? -11.889 -7.520 -17.122 1.00 74.25 217 VAL A N 1
ATOM 1598 C CA . VAL A 1 217 ? -11.101 -6.284 -16.973 1.00 74.25 217 VAL A CA 1
ATOM 1599 C C . VAL A 1 217 ? -10.199 -6.382 -15.756 1.00 74.25 217 VAL A C 1
ATOM 1601 O O . VAL A 1 217 ? -9.081 -5.88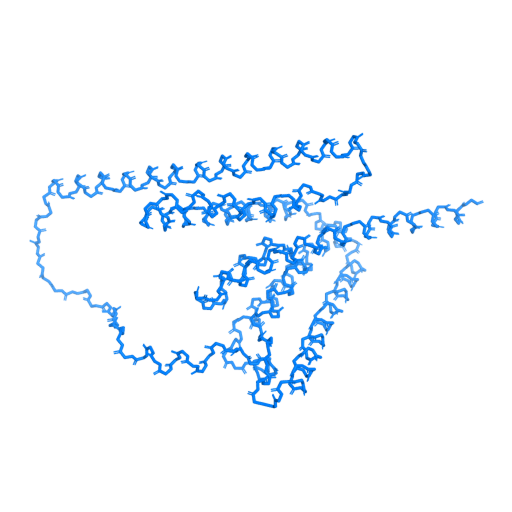2 -15.771 1.00 74.25 217 VAL A O 1
ATOM 1604 N N . LEU A 1 218 ? -10.695 -7.032 -14.704 1.00 82.31 218 LEU A N 1
ATOM 1605 C CA . LEU A 1 218 ? -9.984 -7.237 -13.455 1.00 82.31 218 LEU A CA 1
ATOM 1606 C C . LEU A 1 218 ? -9.568 -8.702 -13.354 1.00 82.31 218 LEU A C 1
ATOM 1608 O O . LEU A 1 218 ? -10.425 -9.591 -13.274 1.00 82.31 218 LEU A O 1
ATOM 1612 N N . GLY A 1 219 ? -8.258 -8.932 -13.373 1.00 85.12 219 GLY A N 1
ATOM 1613 C CA . GLY A 1 219 ? -7.647 -10.207 -13.043 1.00 85.12 219 GLY A CA 1
ATOM 1614 C C . GLY A 1 219 ? -7.453 -10.359 -11.537 1.00 85.12 219 GLY A C 1
ATOM 1615 O O . GLY A 1 219 ? -7.700 -9.450 -10.739 1.00 85.12 219 GLY A O 1
ATOM 1616 N N . LEU A 1 220 ? -7.021 -11.554 -11.138 1.00 85.31 220 LEU A N 1
ATOM 1617 C CA . LEU A 1 220 ? -6.789 -11.872 -9.731 1.00 85.31 220 LEU A CA 1
ATOM 1618 C C . LEU A 1 220 ? -5.709 -10.968 -9.113 1.00 85.31 220 LEU A C 1
ATOM 1620 O O . LEU A 1 220 ? -5.842 -10.557 -7.964 1.00 85.31 220 LEU A O 1
ATOM 1624 N N . ASP A 1 221 ? -4.682 -10.613 -9.884 1.00 86.50 221 ASP A N 1
ATOM 1625 C CA . ASP A 1 221 ? -3.568 -9.794 -9.407 1.00 86.50 221 ASP A CA 1
ATOM 1626 C C . ASP A 1 221 ? -4.032 -8.366 -9.066 1.00 86.50 221 ASP A C 1
ATOM 1628 O O . ASP A 1 221 ? -3.696 -7.834 -8.004 1.00 86.50 221 ASP A O 1
ATOM 1632 N N . GLU A 1 222 ? -4.881 -7.766 -9.911 1.00 87.88 222 GLU A N 1
ATOM 1633 C CA . GLU A 1 222 ? -5.481 -6.452 -9.657 1.00 87.88 222 GLU A CA 1
ATOM 1634 C C . GLU A 1 222 ? -6.392 -6.467 -8.429 1.00 87.88 222 GLU A C 1
ATOM 1636 O O . GLU A 1 222 ? -6.335 -5.561 -7.597 1.00 87.88 222 GLU A O 1
ATOM 1641 N N . ILE A 1 223 ? -7.196 -7.521 -8.287 1.00 89.81 223 ILE A N 1
ATOM 1642 C CA . ILE A 1 223 ? -8.098 -7.737 -7.150 1.00 89.81 223 ILE A CA 1
ATOM 1643 C C . ILE A 1 223 ? -7.299 -7.859 -5.848 1.00 89.81 223 ILE A C 1
ATOM 1645 O O . ILE A 1 223 ? -7.647 -7.235 -4.844 1.00 89.81 223 ILE A O 1
ATOM 1649 N N . MET A 1 224 ? -6.205 -8.623 -5.852 1.00 88.88 224 MET A N 1
ATOM 1650 C CA . MET A 1 224 ? -5.375 -8.812 -4.663 1.00 88.88 224 MET A CA 1
ATOM 1651 C C . MET A 1 224 ? -4.628 -7.526 -4.277 1.00 88.88 224 MET A C 1
ATOM 1653 O O . MET A 1 224 ? -4.563 -7.201 -3.089 1.00 88.88 224 MET A O 1
ATOM 1657 N N . VAL A 1 225 ? -4.126 -6.745 -5.244 1.00 89.94 225 VAL A N 1
ATOM 1658 C CA . VAL A 1 225 ? -3.524 -5.431 -4.949 1.00 89.94 225 VAL A CA 1
ATOM 1659 C C . VAL A 1 225 ? -4.566 -4.440 -4.439 1.00 89.94 225 VAL A C 1
ATOM 1661 O O . VAL A 1 225 ? -4.303 -3.759 -3.449 1.00 89.94 225 VAL A O 1
ATOM 1664 N N . ALA A 1 226 ? -5.753 -4.386 -5.046 1.00 90.12 226 ALA A N 1
ATOM 1665 C CA . ALA A 1 226 ? -6.845 -3.534 -4.579 1.00 90.12 226 ALA A CA 1
ATOM 1666 C C . ALA A 1 226 ? -7.273 -3.902 -3.150 1.00 90.12 226 ALA A C 1
ATOM 1668 O O . ALA A 1 226 ? -7.443 -3.025 -2.302 1.00 90.12 226 ALA A O 1
ATOM 1669 N N . SER A 1 227 ? -7.366 -5.200 -2.848 1.00 90.50 227 SER A N 1
ATOM 1670 C CA . SER A 1 227 ? -7.640 -5.680 -1.494 1.00 90.50 227 SER A CA 1
ATOM 1671 C C . SER A 1 227 ? -6.567 -5.223 -0.516 1.00 90.50 227 SER A C 1
ATOM 1673 O O . SER A 1 227 ? -6.881 -4.746 0.576 1.00 90.50 227 SER A O 1
ATOM 1675 N N . ASN A 1 228 ? -5.292 -5.337 -0.898 1.00 89.44 228 ASN A N 1
ATOM 1676 C CA . ASN A 1 228 ? -4.190 -4.932 -0.038 1.00 89.44 228 ASN A CA 1
ATOM 1677 C C . ASN A 1 228 ? -4.137 -3.415 0.167 1.00 89.44 228 ASN A C 1
ATOM 1679 O O . ASN A 1 228 ? -3.857 -2.976 1.277 1.00 89.44 228 ASN A O 1
ATOM 1683 N N . ALA A 1 229 ? -4.505 -2.624 -0.842 1.00 89.62 229 ALA A N 1
ATOM 1684 C CA . ALA A 1 229 ? -4.658 -1.178 -0.706 1.00 89.62 229 ALA A CA 1
ATOM 1685 C C . ALA A 1 229 ? -5.757 -0.803 0.298 1.00 89.62 229 ALA A C 1
ATOM 1687 O O . ALA A 1 229 ? -5.602 0.180 1.017 1.00 89.62 229 ALA A O 1
ATOM 1688 N N . GLY A 1 230 ? -6.832 -1.595 0.371 1.00 86.38 230 GLY A N 1
ATOM 1689 C CA . GLY A 1 230 ? -7.928 -1.386 1.317 1.00 86.38 230 GLY A CA 1
ATOM 1690 C C . GLY A 1 230 ? -7.592 -1.759 2.764 1.00 86.38 230 GLY A C 1
ATOM 1691 O O . GLY A 1 230 ? -7.947 -1.012 3.668 1.00 86.38 230 GLY A O 1
ATOM 1692 N N . ILE A 1 231 ? -6.911 -2.890 2.991 1.00 85.19 231 ILE A N 1
ATOM 1693 C CA . ILE A 1 231 ? -6.596 -3.373 4.352 1.00 85.19 231 ILE A CA 1
ATOM 1694 C C . ILE A 1 231 ? -5.231 -2.882 4.837 1.00 85.19 231 ILE A C 1
ATOM 1696 O O . ILE A 1 231 ? -5.130 -2.265 5.891 1.00 85.19 231 ILE A O 1
ATOM 1700 N N . GLY A 1 232 ? -4.165 -3.190 4.096 1.00 78.44 232 GLY A N 1
ATOM 1701 C CA . GLY A 1 232 ? -2.795 -2.869 4.504 1.00 78.44 232 GLY A CA 1
ATOM 1702 C C . GLY A 1 232 ? -2.358 -1.452 4.115 1.00 78.44 232 GLY A C 1
ATOM 1703 O O . GLY A 1 232 ? -1.331 -0.961 4.586 1.00 78.44 232 GLY A O 1
ATOM 1704 N N . GLY A 1 233 ? -3.141 -0.784 3.269 1.00 84.69 233 GLY A N 1
ATOM 1705 C CA . GLY A 1 233 ? -2.894 0.576 2.826 1.00 84.69 233 GLY A CA 1
ATOM 1706 C C . GLY A 1 233 ? -1.975 0.679 1.608 1.00 84.69 233 GLY A C 1
ATOM 1707 O O . GLY A 1 233 ? -1.566 -0.290 0.968 1.00 84.69 233 GLY A O 1
ATOM 1708 N N . ALA A 1 234 ? -1.642 1.921 1.275 1.00 84.31 234 ALA A N 1
ATOM 1709 C CA . ALA A 1 234 ? -0.924 2.282 0.057 1.00 84.31 234 ALA A CA 1
ATOM 1710 C C . ALA A 1 234 ? 0.473 1.644 -0.066 1.00 84.31 234 ALA A C 1
ATOM 1712 O O . ALA A 1 234 ? 0.878 1.222 -1.153 1.00 84.31 234 ALA A O 1
ATOM 1713 N N . SER A 1 235 ? 1.202 1.567 1.051 1.00 80.81 235 SER A N 1
ATOM 1714 C CA . SER A 1 235 ? 2.577 1.060 1.091 1.00 80.81 235 SER A CA 1
ATOM 1715 C C . SER A 1 235 ? 2.637 -0.461 0.949 1.00 80.81 235 SER A C 1
ATOM 1717 O O . SER A 1 235 ? 3.476 -0.974 0.208 1.00 80.81 235 SER A O 1
ATOM 1719 N N . THR A 1 236 ? 1.734 -1.197 1.611 1.00 84.00 236 THR A N 1
ATOM 1720 C CA . THR A 1 236 ? 1.678 -2.663 1.492 1.00 84.00 236 THR A CA 1
ATOM 1721 C C . THR A 1 236 ? 1.256 -3.058 0.080 1.00 84.00 236 THR A C 1
ATOM 1723 O O . THR A 1 236 ? 1.843 -3.977 -0.490 1.00 84.00 236 THR A O 1
ATOM 1726 N N . ALA A 1 237 ? 0.294 -2.339 -0.509 1.00 86.69 237 ALA A N 1
ATOM 1727 C CA . ALA A 1 237 ? -0.196 -2.578 -1.860 1.00 86.69 237 ALA A CA 1
ATOM 1728 C C . ALA A 1 237 ? 0.906 -2.423 -2.912 1.00 86.69 237 ALA A C 1
ATOM 1730 O O . ALA A 1 237 ? 1.049 -3.292 -3.769 1.00 86.69 237 ALA A O 1
ATOM 1731 N N . ALA A 1 238 ? 1.724 -1.370 -2.814 1.00 83.19 238 ALA A N 1
ATOM 1732 C CA . ALA A 1 238 ? 2.850 -1.155 -3.721 1.00 83.19 238 ALA A CA 1
ATOM 1733 C C . ALA A 1 238 ? 3.896 -2.272 -3.642 1.00 83.19 238 ALA A C 1
ATOM 1735 O O . ALA A 1 238 ? 4.321 -2.800 -4.670 1.00 83.19 238 ALA A O 1
ATOM 1736 N N . ILE A 1 239 ? 4.285 -2.667 -2.425 1.00 81.56 239 ILE A N 1
ATOM 1737 C CA . ILE A 1 239 ? 5.260 -3.748 -2.217 1.00 81.56 239 ILE A CA 1
ATOM 1738 C C . ILE A 1 239 ? 4.713 -5.071 -2.756 1.00 81.56 239 ILE A C 1
ATOM 1740 O O . ILE A 1 239 ? 5.431 -5.834 -3.401 1.00 81.56 239 ILE A O 1
ATOM 1744 N N . PHE A 1 240 ? 3.435 -5.337 -2.512 1.00 83.69 240 PHE A N 1
ATOM 1745 C CA . PHE A 1 240 ? 2.758 -6.550 -2.945 1.00 83.69 240 PHE A CA 1
ATOM 1746 C C . PHE A 1 240 ? 2.621 -6.618 -4.472 1.00 83.69 240 PHE A C 1
ATOM 1748 O O . PHE A 1 240 ? 2.974 -7.633 -5.069 1.00 83.69 240 PHE A O 1
ATOM 1755 N N . ALA A 1 241 ? 2.238 -5.516 -5.124 1.00 84.81 241 ALA A N 1
ATOM 1756 C CA . ALA A 1 241 ? 2.221 -5.402 -6.583 1.00 84.81 241 ALA A CA 1
ATOM 1757 C C . ALA A 1 241 ? 3.603 -5.677 -7.202 1.00 84.81 241 ALA A C 1
ATOM 1759 O O . ALA A 1 241 ? 3.707 -6.385 -8.203 1.00 84.81 241 ALA A O 1
ATOM 1760 N N . GLY A 1 242 ? 4.672 -5.184 -6.565 1.00 77.56 242 GLY A N 1
ATOM 1761 C CA . GLY A 1 242 ? 6.054 -5.432 -6.980 1.00 77.56 242 GLY A CA 1
ATOM 1762 C C . GLY A 1 242 ? 6.509 -6.892 -6.871 1.00 77.56 242 GLY A C 1
ATOM 1763 O O . GLY A 1 242 ? 7.484 -7.263 -7.520 1.00 77.56 242 GLY A O 1
ATOM 1764 N N . ARG A 1 243 ? 5.827 -7.722 -6.068 1.00 77.69 243 ARG A N 1
ATOM 1765 C CA . ARG A 1 243 ? 6.202 -9.127 -5.829 1.00 77.69 243 ARG A CA 1
ATOM 1766 C C . ARG A 1 243 ? 5.434 -10.141 -6.675 1.00 77.69 243 ARG A C 1
ATOM 1768 O O . ARG A 1 243 ? 5.958 -11.226 -6.894 1.00 77.69 243 ARG A O 1
ATOM 1775 N N . ILE A 1 244 ? 4.214 -9.823 -7.109 1.00 72.25 244 ILE A N 1
ATOM 1776 C CA . ILE A 1 244 ? 3.265 -10.839 -7.616 1.00 72.25 244 ILE A CA 1
ATOM 1777 C C . ILE A 1 244 ? 2.969 -10.659 -9.102 1.00 72.25 244 ILE A C 1
ATOM 1779 O O . ILE A 1 244 ? 2.686 -11.630 -9.797 1.00 72.25 244 ILE A O 1
ATOM 1783 N N . VAL A 1 245 ? 3.082 -9.434 -9.616 1.00 66.12 245 VAL A N 1
ATOM 1784 C CA . VAL A 1 245 ? 2.835 -9.141 -11.030 1.00 66.12 245 VAL A CA 1
ATOM 1785 C C . VAL A 1 245 ? 4.126 -9.293 -11.833 1.00 66.12 245 VAL A C 1
ATOM 1787 O O . VAL A 1 245 ? 5.207 -8.923 -11.370 1.00 66.12 245 VAL A O 1
ATOM 1790 N N . ASN A 1 246 ? 4.013 -9.772 -13.078 1.00 60.53 246 ASN A N 1
ATOM 1791 C CA . ASN A 1 246 ? 5.089 -9.673 -14.068 1.00 60.53 246 ASN A CA 1
ATOM 1792 C C . ASN A 1 246 ? 5.654 -8.238 -14.123 1.00 60.53 246 ASN A C 1
ATOM 1794 O O . ASN A 1 246 ? 4.911 -7.260 -14.011 1.00 60.53 246 ASN A O 1
ATOM 1798 N N . LYS A 1 247 ? 6.974 -8.119 -14.326 1.00 58.41 247 LYS A N 1
ATOM 1799 C CA . LYS A 1 247 ? 7.729 -6.852 -14.233 1.00 58.41 247 LYS A CA 1
ATOM 1800 C C . LYS A 1 247 ? 7.120 -5.676 -15.006 1.00 58.41 247 LYS A C 1
ATOM 1802 O O . LYS A 1 247 ? 7.268 -4.546 -14.556 1.00 58.41 247 LYS A O 1
ATOM 1807 N N . ASP A 1 248 ? 6.431 -5.933 -16.115 1.00 59.69 248 ASP A N 1
ATOM 1808 C CA . ASP A 1 248 ? 5.948 -4.875 -17.008 1.00 59.69 248 ASP A CA 1
ATOM 1809 C C . ASP A 1 248 ? 4.671 -4.175 -16.504 1.00 59.69 248 ASP A C 1
ATOM 1811 O O . ASP A 1 248 ? 4.482 -2.990 -16.768 1.00 59.69 248 ASP A O 1
ATOM 1815 N N . ASN A 1 249 ? 3.832 -4.852 -15.706 1.00 67.81 249 ASN A N 1
ATOM 1816 C CA . ASN A 1 249 ? 2.589 -4.277 -15.159 1.00 67.81 249 ASN A CA 1
ATOM 1817 C C . ASN A 1 249 ? 2.662 -3.938 -13.662 1.00 67.81 249 ASN A C 1
ATOM 1819 O O . ASN A 1 249 ? 1.777 -3.254 -13.141 1.00 67.81 249 ASN A O 1
ATOM 1823 N N . SER A 1 250 ? 3.716 -4.370 -12.963 1.00 74.62 250 SER A N 1
ATOM 1824 C CA . SER A 1 250 ? 3.851 -4.183 -11.514 1.00 74.62 250 SER A CA 1
ATOM 1825 C C . SER A 1 250 ? 3.899 -2.710 -11.099 1.00 74.62 250 SER A C 1
ATOM 1827 O O . SER A 1 250 ? 3.327 -2.350 -10.074 1.00 74.62 250 SER A O 1
ATOM 1829 N N . ILE A 1 251 ? 4.509 -1.839 -11.912 1.00 76.69 251 ILE A N 1
ATOM 1830 C CA . ILE A 1 251 ? 4.639 -0.403 -11.614 1.00 76.69 251 ILE A CA 1
ATOM 1831 C C . ILE A 1 251 ? 3.279 0.293 -11.673 1.00 76.69 251 ILE A C 1
ATOM 1833 O O . ILE A 1 251 ? 2.920 1.021 -10.749 1.00 76.69 251 ILE A O 1
ATOM 1837 N N . ASN A 1 252 ? 2.508 0.059 -12.737 1.00 81.56 252 ASN A N 1
ATOM 1838 C CA . ASN A 1 252 ? 1.191 0.677 -12.896 1.00 81.56 252 ASN A CA 1
ATOM 1839 C C . ASN A 1 252 ? 0.243 0.224 -11.784 1.00 81.56 252 ASN A C 1
ATOM 1841 O O . ASN A 1 252 ? -0.490 1.039 -11.223 1.00 81.56 252 ASN A O 1
ATOM 1845 N N . LEU A 1 253 ? 0.305 -1.059 -11.420 1.00 84.12 253 LEU A N 1
ATOM 1846 C CA . LEU A 1 253 ? -0.533 -1.599 -10.362 1.00 84.12 253 LEU A CA 1
ATOM 1847 C C . LEU A 1 253 ? -0.091 -1.130 -8.969 1.00 84.12 253 LEU A C 1
ATOM 1849 O O . LEU A 1 253 ? -0.940 -0.819 -8.136 1.00 84.12 253 LEU A O 1
ATOM 1853 N N . ALA A 1 254 ? 1.217 -0.993 -8.734 1.00 83.88 254 ALA A N 1
ATOM 1854 C CA . ALA A 1 254 ? 1.747 -0.391 -7.516 1.00 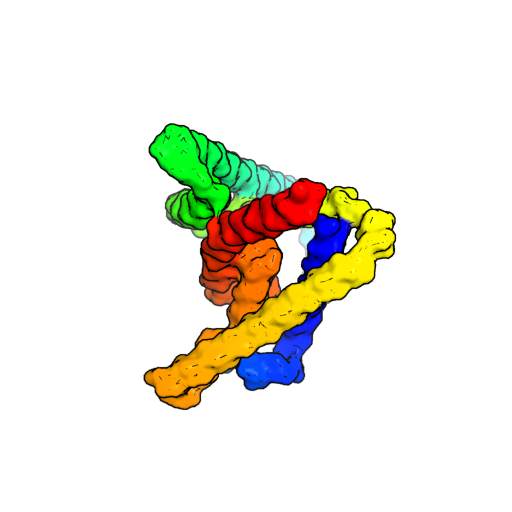83.88 254 ALA A CA 1
ATOM 1855 C C . ALA A 1 254 ? 1.284 1.063 -7.370 1.00 83.88 254 ALA A C 1
ATOM 1857 O O . ALA A 1 254 ? 0.787 1.433 -6.312 1.00 83.88 254 ALA A O 1
ATOM 1858 N N . LEU A 1 255 ? 1.371 1.866 -8.438 1.00 82.38 255 LEU A N 1
ATOM 1859 C CA . LEU A 1 255 ? 0.902 3.254 -8.442 1.00 82.38 255 LEU A CA 1
ATOM 1860 C C . LEU A 1 255 ? -0.604 3.349 -8.183 1.00 82.38 255 LEU A C 1
ATOM 1862 O O . LEU A 1 255 ? -1.028 4.162 -7.362 1.00 82.38 255 LEU A O 1
ATOM 1866 N N . ALA A 1 256 ? -1.406 2.508 -8.841 1.00 84.94 256 ALA A N 1
ATOM 1867 C CA . ALA A 1 256 ? -2.848 2.460 -8.623 1.00 84.94 256 ALA A CA 1
ATOM 1868 C C . ALA A 1 256 ? -3.188 2.060 -7.178 1.00 84.94 256 ALA A C 1
ATOM 1870 O O . ALA A 1 256 ? -4.007 2.719 -6.537 1.00 84.94 256 ALA A O 1
ATOM 1871 N N . GLY A 1 257 ? -2.522 1.032 -6.642 1.00 85.56 257 GLY A N 1
ATOM 1872 C CA . GLY A 1 257 ? -2.684 0.589 -5.258 1.00 85.56 257 GLY A CA 1
ATOM 1873 C C . GLY A 1 257 ? -2.267 1.655 -4.244 1.00 85.56 257 GLY A C 1
ATOM 1874 O O . GLY A 1 257 ? -2.971 1.876 -3.262 1.00 85.56 257 GLY A O 1
ATOM 1875 N N . THR A 1 258 ? -1.171 2.376 -4.495 1.00 83.75 258 THR A N 1
ATOM 1876 C CA . THR A 1 258 ? -0.749 3.500 -3.650 1.00 83.75 258 THR A CA 1
ATOM 1877 C C . THR A 1 258 ? -1.767 4.630 -3.675 1.00 83.75 258 THR A C 1
ATOM 1879 O O . THR A 1 258 ? -2.185 5.098 -2.618 1.00 83.75 258 THR A O 1
ATOM 1882 N N . LEU A 1 259 ? -2.190 5.061 -4.866 1.00 84.12 259 LEU A N 1
ATOM 1883 C CA . LEU A 1 259 ? -3.115 6.179 -5.021 1.00 84.12 259 LEU A CA 1
ATOM 1884 C C . LEU A 1 259 ? -4.457 5.884 -4.347 1.00 84.12 259 LEU A C 1
ATOM 1886 O O . LEU A 1 259 ? -4.911 6.662 -3.508 1.00 84.12 259 LEU A O 1
ATOM 1890 N N . TRP A 1 260 ? -5.071 4.744 -4.669 1.00 86.56 260 TRP A N 1
ATOM 1891 C CA . TRP A 1 260 ? -6.356 4.367 -4.087 1.00 86.56 260 TRP A CA 1
ATOM 1892 C C . TRP A 1 260 ? -6.253 4.014 -2.606 1.00 86.56 260 TRP A C 1
ATOM 1894 O O . TRP A 1 260 ? -7.180 4.321 -1.863 1.00 86.56 260 TRP A O 1
ATOM 1904 N N . GLY A 1 261 ? -5.128 3.456 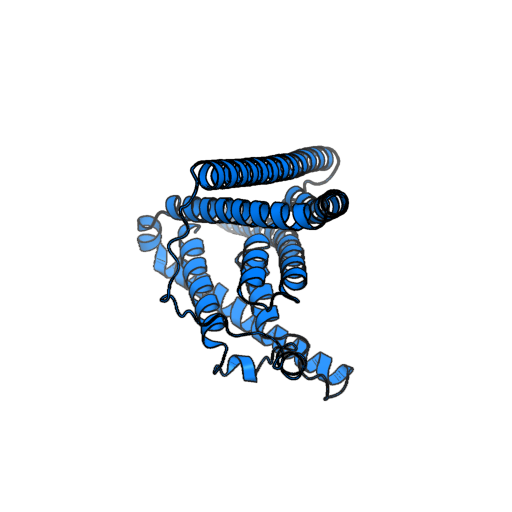-2.150 1.00 86.00 261 GLY A N 1
ATOM 1905 C CA . GLY A 1 261 ? -4.873 3.246 -0.725 1.00 86.00 261 GLY A CA 1
ATOM 1906 C C . GLY A 1 261 ? -4.818 4.563 0.055 1.00 86.00 261 GLY A C 1
ATOM 1907 O O . GLY A 1 261 ? -5.376 4.658 1.145 1.00 86.00 261 GLY A O 1
ATOM 1908 N N . VAL A 1 262 ? -4.213 5.611 -0.514 1.00 83.12 262 VAL A N 1
ATOM 1909 C CA . VAL A 1 262 ? -4.185 6.948 0.105 1.00 83.12 262 VAL A CA 1
ATOM 1910 C C . VAL A 1 262 ? -5.573 7.574 0.110 1.00 83.12 262 VAL A C 1
ATOM 1912 O O . VAL A 1 262 ? -6.004 8.065 1.148 1.00 83.12 262 VAL A O 1
ATOM 1915 N N . ILE A 1 263 ? -6.295 7.521 -1.013 1.00 83.25 263 ILE A N 1
ATOM 1916 C CA . ILE A 1 263 ? -7.677 8.020 -1.086 1.00 83.25 263 ILE A CA 1
ATOM 1917 C C . ILE A 1 263 ? -8.548 7.300 -0.050 1.00 83.25 263 ILE A C 1
ATOM 1919 O O . ILE A 1 263 ? -9.267 7.947 0.709 1.00 83.25 263 ILE A O 1
ATOM 1923 N N . GLY A 1 264 ? -8.440 5.972 0.027 1.00 84.19 264 GLY A N 1
ATOM 1924 C CA . GLY A 1 264 ? -9.141 5.152 1.009 1.00 84.19 264 GLY A CA 1
ATOM 1925 C C . GLY A 1 264 ? -8.820 5.569 2.441 1.00 84.19 264 GLY A C 1
ATOM 1926 O O . GLY A 1 264 ? -9.736 5.731 3.240 1.00 84.19 264 GLY A O 1
ATOM 1927 N N . TYR A 1 265 ? -7.552 5.838 2.754 1.00 82.81 265 TYR A N 1
ATOM 1928 C CA . TYR A 1 265 ? -7.147 6.341 4.067 1.00 82.81 265 TYR A CA 1
ATOM 1929 C C . TYR A 1 265 ? -7.734 7.728 4.376 1.00 82.81 265 TYR A C 1
ATOM 1931 O O . TYR A 1 265 ? -8.268 7.940 5.469 1.00 82.81 265 TYR A O 1
ATOM 1939 N N . CYS A 1 266 ? -7.689 8.657 3.414 1.00 79.19 266 CYS A N 1
ATOM 1940 C CA . CYS A 1 266 ? -8.228 10.012 3.548 1.00 79.19 266 CYS A CA 1
ATOM 1941 C C . CYS A 1 266 ? -9.752 10.044 3.716 1.00 79.19 266 CYS A C 1
ATOM 1943 O O . CYS A 1 266 ? -10.265 10.970 4.331 1.00 79.19 266 CYS A O 1
ATOM 1945 N N . VAL A 1 267 ? -10.482 9.060 3.184 1.00 83.19 267 VAL A N 1
ATOM 1946 C CA . VAL A 1 267 ? -11.944 8.961 3.337 1.00 83.19 267 VAL A CA 1
ATOM 1947 C C . VAL A 1 267 ? -12.317 8.148 4.577 1.00 83.19 267 VAL A C 1
ATOM 1949 O O . VAL A 1 267 ? -13.143 8.573 5.385 1.00 83.19 267 VAL A O 1
ATOM 1952 N N . GLY A 1 268 ? -11.684 6.990 4.759 1.00 84.50 268 GLY A N 1
ATOM 1953 C CA . GLY A 1 268 ? -11.991 6.051 5.832 1.00 84.50 268 GLY A CA 1
ATOM 1954 C C . GLY A 1 268 ? -11.654 6.595 7.217 1.00 84.50 268 GLY A C 1
ATOM 1955 O O . GLY A 1 268 ? -12.440 6.414 8.147 1.00 84.50 268 GLY A O 1
ATOM 1956 N N . THR A 1 269 ? -10.535 7.314 7.358 1.00 82.50 269 THR A N 1
ATOM 1957 C CA . THR A 1 269 ? -10.104 7.837 8.663 1.00 82.50 269 THR A CA 1
ATOM 1958 C C . THR A 1 269 ? -11.085 8.877 9.215 1.00 82.50 269 THR A C 1
ATOM 1960 O O . THR A 1 269 ? -11.572 8.673 10.329 1.00 82.50 269 THR A O 1
ATOM 1963 N N . PRO A 1 270 ? -11.470 9.941 8.475 1.00 80.62 270 PRO A N 1
ATOM 1964 C CA . PRO A 1 270 ? -12.486 10.876 8.953 1.00 80.62 270 PRO A CA 1
ATOM 1965 C C . PRO A 1 270 ? -13.823 10.198 9.253 1.00 80.62 270 PRO A C 1
ATOM 1967 O O . PRO A 1 270 ? -14.390 10.444 10.313 1.00 80.62 270 PRO A O 1
ATOM 1970 N N . MET A 1 271 ? -14.297 9.295 8.383 1.00 84.69 271 MET A N 1
ATOM 1971 C CA . MET A 1 271 ? -15.547 8.562 8.621 1.00 84.69 271 MET A CA 1
ATOM 1972 C C . MET A 1 271 ? -15.502 7.757 9.926 1.00 84.69 271 MET A C 1
ATOM 1974 O O . MET A 1 271 ? -16.446 7.808 10.716 1.00 84.69 271 MET A O 1
ATOM 1978 N N . GLY A 1 272 ? -14.397 7.051 10.185 1.00 84.81 272 GLY A N 1
ATOM 1979 C CA . GLY A 1 272 ? -14.196 6.288 11.416 1.00 84.81 272 GLY A CA 1
ATOM 1980 C C . GLY A 1 272 ? -14.143 7.174 12.662 1.00 84.81 272 GLY A C 1
ATOM 1981 O O . GLY A 1 272 ? -14.779 6.867 13.674 1.00 84.81 272 GLY A O 1
ATOM 1982 N N . VAL A 1 273 ? -13.448 8.312 12.588 1.00 80.94 273 VAL A N 1
ATOM 1983 C CA . VAL A 1 273 ? -13.403 9.299 13.679 1.00 80.94 273 VAL A CA 1
ATOM 1984 C C . VAL A 1 273 ? -14.798 9.864 13.958 1.00 80.94 273 VAL A C 1
ATOM 1986 O O . VAL A 1 273 ? -15.231 9.872 15.108 1.00 80.94 273 VAL A O 1
ATOM 1989 N N . THR A 1 274 ? -15.551 10.263 12.932 1.00 84.81 274 THR A N 1
ATOM 1990 C CA . THR A 1 274 ? -16.913 10.789 13.108 1.00 84.81 274 THR A CA 1
ATOM 1991 C C . THR A 1 274 ? -17.851 9.744 13.710 1.00 84.81 274 THR A C 1
ATOM 1993 O O . THR A 1 274 ? -18.586 10.047 14.651 1.00 84.81 274 THR A O 1
ATOM 1996 N N . LEU A 1 275 ? -17.802 8.502 13.218 1.00 87.31 275 LEU A N 1
ATOM 1997 C CA . LEU A 1 275 ? -18.638 7.415 13.724 1.00 87.31 275 LEU A CA 1
ATOM 1998 C C . LEU A 1 275 ? -18.307 7.078 15.183 1.00 87.31 275 LEU A C 1
ATOM 2000 O O . LEU A 1 275 ? -19.213 6.952 16.007 1.00 87.31 275 LEU A O 1
ATOM 2004 N N . SER A 1 276 ? -17.019 6.964 15.517 1.00 82.75 276 SER A N 1
ATOM 2005 C CA . SER A 1 276 ? -16.582 6.676 16.888 1.00 82.75 276 SER A CA 1
ATOM 2006 C C . SER A 1 276 ? -16.981 7.786 17.859 1.00 82.75 276 SER A C 1
ATOM 2008 O O . SER A 1 276 ? -17.484 7.492 18.943 1.00 82.75 276 SER A O 1
ATOM 2010 N N . HIS A 1 277 ? -16.850 9.051 17.451 1.00 83.31 277 HIS A N 1
ATOM 2011 C CA . HIS A 1 277 ? -17.281 10.192 18.248 1.00 83.31 277 HIS A CA 1
ATOM 2012 C C . HIS A 1 277 ? -18.794 10.165 18.500 1.00 83.31 277 HIS A C 1
ATOM 2014 O O . HIS A 1 277 ? -19.239 10.318 19.638 1.00 83.31 277 HIS A O 1
ATOM 2020 N N . HIS A 1 278 ? -19.593 9.893 17.465 1.00 88.69 278 HIS A N 1
ATOM 2021 C CA . HIS A 1 278 ? -21.047 9.808 17.594 1.00 88.69 278 HIS A CA 1
ATOM 2022 C C . HIS A 1 278 ? -21.495 8.645 18.498 1.00 88.69 278 HIS A C 1
ATOM 2024 O O . HIS A 1 278 ? -22.373 8.810 19.351 1.00 88.69 278 HIS A O 1
ATOM 2030 N N . LEU A 1 279 ? -20.857 7.477 18.368 1.00 87.12 279 LEU A N 1
ATOM 2031 C CA . LEU A 1 279 ? -21.116 6.320 19.228 1.00 87.12 279 LEU A CA 1
ATOM 2032 C C . LEU A 1 279 ? -20.755 6.610 20.687 1.00 87.12 279 LEU A C 1
ATOM 2034 O O . LEU A 1 279 ? -21.552 6.322 21.580 1.00 87.12 279 LEU A O 1
ATOM 2038 N N . ALA A 1 280 ? -19.595 7.222 20.933 1.00 86.50 280 ALA A N 1
ATOM 2039 C CA . ALA A 1 280 ? -19.160 7.591 22.276 1.00 86.50 280 ALA A CA 1
ATOM 2040 C C . ALA A 1 280 ? -20.146 8.562 22.941 1.00 86.50 280 ALA A C 1
ATOM 2042 O O . ALA A 1 280 ? -20.571 8.323 24.071 1.00 86.50 280 ALA A O 1
ATOM 2043 N N . GLN A 1 281 ? -20.582 9.603 22.222 1.00 87.44 281 GLN A N 1
ATOM 2044 C CA . GLN A 1 281 ? -21.591 10.546 22.714 1.00 87.44 281 GLN A CA 1
ATOM 2045 C C . GLN A 1 281 ? -22.919 9.855 23.037 1.00 87.44 281 GLN A C 1
ATOM 2047 O O . GLN A 1 281 ? -23.507 10.104 24.086 1.00 87.44 281 GLN A O 1
ATOM 2052 N N . THR A 1 282 ? -23.377 8.946 22.175 1.00 88.88 282 THR A N 1
ATOM 2053 C CA . THR A 1 282 ? -24.641 8.223 22.382 1.00 88.88 282 THR A CA 1
ATOM 2054 C C . THR A 1 282 ? -24.588 7.307 23.607 1.00 88.88 282 THR A C 1
ATOM 2056 O O . THR A 1 282 ? -25.560 7.210 24.353 1.00 88.88 282 THR A O 1
ATOM 2059 N N . ILE A 1 283 ? -23.455 6.636 23.835 1.00 86.81 283 ILE A N 1
ATOM 2060 C CA . ILE A 1 283 ? -23.256 5.766 25.002 1.00 86.81 283 ILE A CA 1
ATOM 2061 C C . ILE A 1 283 ? -23.185 6.592 26.291 1.00 86.81 283 ILE A C 1
ATOM 2063 O O . ILE A 1 283 ? -23.787 6.207 27.293 1.00 86.81 283 ILE A O 1
ATOM 2067 N N . LEU A 1 284 ? -22.477 7.725 26.272 1.00 80.12 284 LEU A N 1
ATOM 2068 C CA . LEU A 1 284 ? -22.344 8.610 27.432 1.00 80.12 284 LEU A CA 1
ATOM 2069 C C . LEU A 1 284 ? -23.673 9.291 27.792 1.00 80.12 284 LEU A C 1
ATOM 2071 O O . LEU A 1 284 ? -24.027 9.319 28.967 1.00 80.12 284 LEU A O 1
ATOM 2075 N N . ASN A 1 285 ? -24.453 9.733 26.802 1.00 80.62 285 ASN A N 1
ATOM 2076 C CA . ASN A 1 285 ? -25.770 10.345 27.022 1.00 80.62 285 ASN A CA 1
ATOM 2077 C C . ASN A 1 285 ? -26.838 9.362 27.526 1.00 80.62 285 ASN A C 1
ATOM 20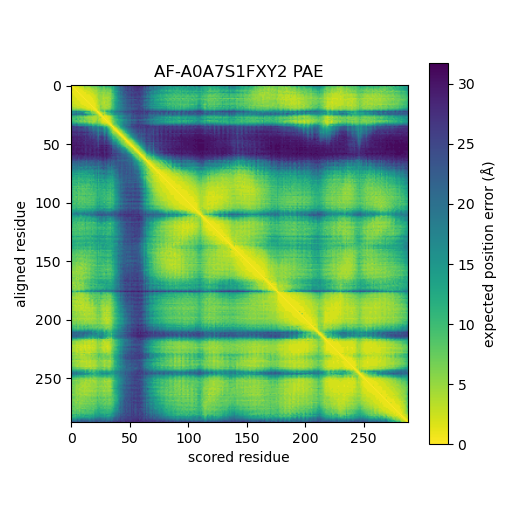79 O O . ASN A 1 285 ? -27.874 9.801 28.000 1.00 80.62 285 ASN A O 1
ATOM 2083 N N . LYS A 1 286 ? -26.622 8.043 27.426 1.00 72.69 286 LYS A N 1
ATOM 2084 C CA . LYS A 1 286 ? -27.515 7.030 28.019 1.00 72.69 286 LYS A CA 1
ATOM 2085 C C . LYS A 1 286 ? -27.187 6.699 29.479 1.00 72.69 286 LYS A C 1
ATOM 2087 O O . LYS A 1 286 ? -27.924 5.936 30.096 1.00 72.69 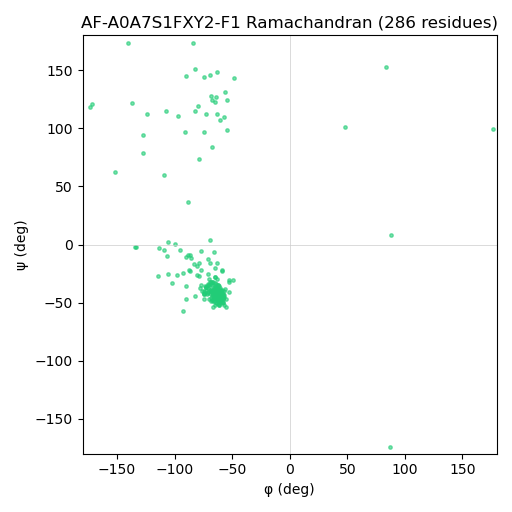286 LYS A O 1
ATOM 2092 N N . LYS A 1 287 ? -26.060 7.189 30.007 1.00 58.97 287 LYS A N 1
ATOM 2093 C CA . LYS A 1 287 ? -25.605 6.918 31.382 1.00 58.97 287 LYS A CA 1
ATOM 2094 C C . LYS A 1 287 ? -26.002 7.999 32.397 1.00 58.97 287 LYS A C 1
ATOM 2096 O O . LYS A 1 287 ? -25.754 7.788 33.582 1.00 58.97 287 LYS A O 1
ATOM 2101 N N . TYR A 1 288 ? -26.613 9.092 31.946 1.00 45.59 288 TYR A N 1
ATOM 2102 C CA . TYR A 1 288 ? -27.155 10.188 32.755 1.00 45.59 288 TYR A CA 1
ATOM 2103 C C . TYR A 1 288 ? -28.606 10.450 32.355 1.00 45.59 288 TYR A C 1
ATOM 2105 O O . TYR A 1 288 ? -29.346 10.984 33.207 1.00 45.59 288 TYR A O 1
#

Organism: NCBI:txid216773

Mean predicted aligned error: 11.72 Å

Foldseek 3Di:
DLQLLLVLVVVLVVVLVVCLVCPPPDPQCVLFPDPPDPPPVVPPPPDDDPPDDDPDDDDPDPCDPVNVVVVVVVVVVLVVLLVVLLVVLVVVLVVQLVVLVVVLVVCVVVHPRQPLSSVLSSLVVVVVVVVVVLVPDDPVSSVSSVVSNVVSLVVVVVVVSVVSVVPRDVVVCVVVPPVSNVVSVVVVVCLVVVLSVVQSVVLVVVCVVPPVPSRHPGGPLLSSLLSCLQSVNLSRSLVSLCPRDDPVCSNVSSSVSNNVSSVNCSVVVVVVVVVVVVVVVVVVVVVD

Sequence (288 aa):
MAAADVAVMAVYFSFLAALADLGNSSVWRKVFPSFSQNDARQNVSQNVPEVGGNIFEGCAATVTQEDVASKNAAAVCDTVLELWSATLGLCLCFGIVQISNVVEKIFAGAFISIPGMSTMIVAVLSPVVGNQIIRRFRPNMQRRFLTSLSAVSTAFFLSIFSSMGVSVDIAGLLSLGTQALCFASLALAVHVVGLGAGALLINRFWGLLMGSEKRSVLGLDEIMVASNAGIGGASTAAIFAGRIVNKDNSINLALAGTLWGVIGYCVGTPMGVTLSHHLAQTILNKKY

Radius of gyration: 24.43 Å; Cα contacts (8 Å, |Δi|>4): 198; chains: 1; bounding box: 75×56×61 Å

Solvent-accessible surface area (backbone atoms only — not comparable to full-atom values): 15848 Å² total; per-residue (Å²): 106,72,36,37,52,53,54,46,50,51,54,49,52,51,51,51,50,51,56,60,72,43,57,90,78,42,71,62,45,75,77,21,47,53,80,71,66,70,79,55,59,78,76,61,80,80,82,74,85,80,87,70,88,80,92,84,82,90,76,93,71,81,78,50,74,64,62,54,50,52,51,51,52,51,53,50,51,51,52,52,51,44,52,51,35,34,50,52,48,48,54,51,52,50,50,44,51,52,52,20,53,52,50,43,52,54,43,46,74,76,44,83,70,60,73,53,48,36,59,50,45,38,66,57,46,49,60,53,53,46,53,60,55,48,70,73,45,56,71,72,53,38,55,50,36,51,51,37,40,51,53,51,52,50,52,52,51,52,50,52,53,50,52,54,58,72,70,37,50,62,68,61,29,68,76,55,25,68,63,49,40,51,52,47,50,48,52,49,49,51,48,56,51,51,51,52,52,48,50,52,49,51,22,50,53,45,19,68,74,73,39,75,89,59,58,51,82,58,17,48,67,57,51,52,24,49,49,29,8,71,74,65,22,22,69,50,5,27,57,50,20,61,72,73,44,62,82,88,54,12,62,64,48,13,51,50,12,28,53,52,9,45,53,47,49,44,53,49,50,52,52,51,52,53,51,51,52,53,51,51,52,55,57,56,65,72,76,113